Protein AF-A0AAU9KE88-F1 (afdb_monomer_lite)

Foldseek 3Di:
DPPVPVVVVVVVPPPPPPPPWFQAEDEDADPLFFQWKDAQSYIYGHLDDDNPPQFAAAPVVVVVVVVVDDPDDRMDTDGTDGDDPCDPCVVPPDPFDWDQDDQDQQQQAPDDAPQAFDDAQVVQQGNVRDGAGFAGENNRTTGGQGDLNRDPPSVVVQPPDPRSIDGPVVVVLSVLCSVCVRHCVRPDPSCNVSNVVNVVVVVPDD

Radius of gyration: 21.56 Å; chains: 1; bounding box: 55×69×52 Å

Sequence (206 aa):
MPFKLLLIVLKLWISYSSQPGCPVISCKPLSKKFCAELNGKQLFINSDPPFSDDYACSLLQIVTAYNQIPKITPTTRYEFPVRPKPKPDDFGGYNSWHIKYKWNENNTLAEGTHPKPCQIDKDCLLIIGEYGFCNCGFDGNYYCQPKIDDIPGVREESKDNNDNTMALEHWVWYKRKVNYYVWTKVLPECAIDLLYDVKEYSRRKP

pLDDT: mean 70.09, std 17.74, range [36.16, 96.62]

Organism: NCBI:txid1481888

Structure (mmCIF, N/CA/C/O backbone):
data_AF-A0AAU9KE88-F1
#
_entry.id   AF-A0AAU9KE88-F1
#
loop_
_atom_site.group_PDB
_atom_site.id
_atom_site.type_symbol
_atom_site.label_atom_id
_atom_site.label_alt_id
_atom_site.label_comp_id
_atom_site.label_asym_id
_atom_site.label_entity_id
_atom_site.label_seq_id
_atom_site.pdbx_PDB_ins_code
_atom_site.Cartn_x
_atom_site.Cartn_y
_atom_site.Cartn_z
_atom_site.occupancy
_atom_site.B_iso_or_equiv
_atom_site.auth_seq_id
_atom_site.auth_comp_id
_atom_site.auth_asym_id
_atom_site.auth_atom_id
_atom_site.pdbx_PDB_model_num
ATOM 1 N N . MET A 1 1 ? 33.881 -40.716 21.211 1.00 51.50 1 MET A N 1
ATOM 2 C CA . MET A 1 1 ? 33.249 -39.457 21.668 1.00 51.50 1 MET A CA 1
ATOM 3 C C . MET A 1 1 ? 32.982 -38.523 20.475 1.00 51.50 1 MET A C 1
ATOM 5 O O . MET A 1 1 ? 33.873 -37.755 20.145 1.00 51.50 1 MET A O 1
ATOM 9 N N . PRO A 1 2 ? 31.806 -38.574 19.811 1.00 51.94 2 PRO A N 1
ATOM 10 C CA . PRO A 1 2 ? 31.455 -37.578 18.789 1.00 51.94 2 PRO A CA 1
ATOM 11 C C . PRO A 1 2 ? 29.983 -37.110 18.870 1.00 51.94 2 PRO A C 1
ATOM 13 O O . PRO A 1 2 ? 29.306 -37.027 17.859 1.00 51.94 2 PRO A O 1
ATOM 16 N N . PHE A 1 3 ? 29.450 -36.826 20.065 1.00 50.28 3 PHE A N 1
ATOM 17 C CA . PHE A 1 3 ? 28.052 -36.364 20.220 1.00 50.28 3 PHE A CA 1
ATOM 18 C C . PHE A 1 3 ? 27.905 -34.880 20.599 1.00 50.28 3 PHE A C 1
ATOM 20 O O . PHE A 1 3 ? 26.793 -34.368 20.660 1.00 50.28 3 PHE A O 1
ATOM 27 N N . LYS A 1 4 ? 29.012 -34.153 20.816 1.00 46.84 4 LYS A N 1
ATOM 28 C CA . LYS A 1 4 ? 28.967 -32.726 21.194 1.00 46.84 4 LYS A CA 1
ATOM 29 C C . LYS A 1 4 ? 28.992 -31.746 20.013 1.00 46.84 4 LYS A C 1
ATOM 31 O O . LYS A 1 4 ? 28.653 -30.587 20.213 1.00 46.84 4 LYS A O 1
ATOM 36 N N . LEU A 1 5 ? 29.326 -32.189 18.795 1.00 48.31 5 LEU A N 1
ATOM 37 C CA . LEU A 1 5 ? 29.395 -31.296 17.627 1.00 48.31 5 LEU A CA 1
ATOM 38 C C . LEU A 1 5 ? 28.038 -31.087 16.923 1.00 48.31 5 LEU A C 1
ATOM 40 O O . LEU A 1 5 ? 27.840 -30.061 16.280 1.00 48.31 5 LEU A O 1
ATOM 44 N N . LEU A 1 6 ? 27.080 -32.008 17.081 1.00 46.81 6 LEU A N 1
ATOM 45 C CA . LEU A 1 6 ? 25.782 -31.939 16.389 1.00 46.81 6 LEU A CA 1
ATOM 46 C C . LEU A 1 6 ? 24.818 -30.899 17.001 1.00 46.81 6 LEU A C 1
ATOM 48 O O . LEU A 1 6 ? 23.934 -30.386 16.323 1.00 46.81 6 LEU A O 1
ATOM 52 N N . LEU A 1 7 ? 25.008 -30.539 18.274 1.00 45.94 7 LEU A N 1
ATOM 53 C CA . LEU A 1 7 ? 24.139 -29.598 18.997 1.00 45.94 7 LEU A CA 1
ATOM 54 C C . LEU A 1 7 ? 24.453 -28.118 18.726 1.00 45.94 7 LEU A C 1
ATOM 56 O O . LEU A 1 7 ? 23.627 -27.258 19.029 1.00 45.94 7 LEU A O 1
ATOM 60 N N . ILE A 1 8 ? 25.614 -27.805 18.143 1.00 49.12 8 ILE A N 1
ATOM 61 C CA . ILE A 1 8 ? 25.992 -26.420 17.818 1.00 49.12 8 ILE A CA 1
ATOM 62 C C . ILE A 1 8 ? 25.420 -26.005 16.452 1.00 49.12 8 ILE A C 1
ATOM 64 O O . ILE A 1 8 ? 25.041 -24.851 16.276 1.00 49.12 8 ILE A O 1
ATOM 68 N N . VAL A 1 9 ? 25.232 -26.949 15.522 1.00 47.38 9 VAL A N 1
ATOM 69 C CA . VAL A 1 9 ? 24.653 -26.663 14.196 1.00 47.38 9 VAL A CA 1
ATOM 70 C C . VAL A 1 9 ? 23.129 -26.463 14.263 1.00 47.38 9 VAL A C 1
ATOM 72 O O . VAL A 1 9 ? 22.588 -25.652 13.516 1.00 47.38 9 VAL A O 1
ATOM 75 N N . LEU A 1 10 ? 22.429 -27.091 15.220 1.00 42.41 10 LEU A N 1
ATOM 76 C CA . LEU A 1 10 ? 20.974 -26.917 15.379 1.00 42.41 10 LEU A CA 1
ATOM 77 C C . LEU A 1 10 ? 20.561 -25.578 16.025 1.00 42.41 10 LEU A C 1
ATOM 79 O O . LEU A 1 10 ? 19.422 -25.149 15.864 1.00 42.41 10 LEU A O 1
ATOM 83 N N . LYS A 1 11 ? 21.466 -24.891 16.738 1.00 38.62 11 LYS A N 1
ATOM 84 C CA . LYS A 1 11 ? 21.181 -23.571 17.339 1.00 38.62 11 LYS A CA 1
ATOM 85 C C . LYS A 1 11 ? 21.336 -22.396 16.368 1.00 38.62 11 LYS A C 1
ATOM 87 O O . LYS A 1 11 ? 20.907 -21.295 16.694 1.00 38.62 11 LYS A O 1
ATOM 92 N N . LEU A 1 12 ? 21.900 -22.623 15.181 1.00 40.59 12 LEU A N 1
ATOM 93 C CA . LEU A 1 12 ? 22.086 -21.594 14.149 1.00 40.59 12 LEU A CA 1
ATOM 94 C C . LEU A 1 12 ? 20.913 -21.487 13.156 1.00 40.59 12 LEU A C 1
ATOM 96 O O . LEU A 1 12 ? 20.934 -20.621 12.290 1.00 40.59 12 LEU A O 1
ATOM 100 N N . TRP A 1 13 ? 19.866 -22.306 13.311 1.00 41.06 13 TRP A N 1
ATOM 101 C CA . TRP A 1 13 ? 18.680 -22.319 12.438 1.00 41.06 13 TRP A CA 1
ATOM 102 C C . TRP A 1 13 ? 17.440 -21.610 13.018 1.00 41.06 13 TRP A C 1
ATOM 104 O O . TRP A 1 13 ? 16.371 -21.672 12.421 1.00 41.06 13 TRP A O 1
ATOM 114 N N . ILE A 1 14 ? 17.550 -20.915 14.160 1.00 44.00 14 ILE A N 1
ATOM 115 C CA . ILE A 1 14 ? 16.398 -20.245 14.815 1.00 44.00 14 ILE A CA 1
ATOM 116 C C . ILE A 1 14 ? 16.508 -18.709 14.765 1.00 44.00 14 ILE A C 1
ATOM 118 O O . ILE A 1 14 ? 15.812 -17.990 15.469 1.00 44.00 14 ILE A O 1
ATOM 122 N N . SER A 1 15 ? 17.333 -18.180 13.862 1.00 36.16 15 SER A N 1
ATOM 123 C CA . SER A 1 15 ? 17.327 -16.750 13.533 1.00 36.16 15 SER A CA 1
ATOM 124 C C . SER A 1 15 ? 16.865 -16.523 12.096 1.00 36.16 15 SER A C 1
ATOM 126 O O . SER A 1 15 ? 17.401 -15.668 11.397 1.00 36.16 15 SER A O 1
ATOM 128 N N . TYR A 1 16 ? 15.849 -17.270 11.643 1.00 43.38 16 TYR A N 1
ATOM 129 C CA . TYR A 1 16 ? 14.969 -16.735 10.607 1.00 43.38 16 TYR A CA 1
ATOM 130 C C . TYR A 1 16 ? 14.292 -15.524 11.237 1.00 43.38 16 TYR A C 1
ATOM 132 O O . TYR A 1 16 ? 13.382 -15.659 12.054 1.00 43.38 16 TYR A O 1
ATOM 140 N N . SER A 1 17 ? 14.842 -14.350 10.930 1.00 39.66 17 SER A N 1
ATOM 1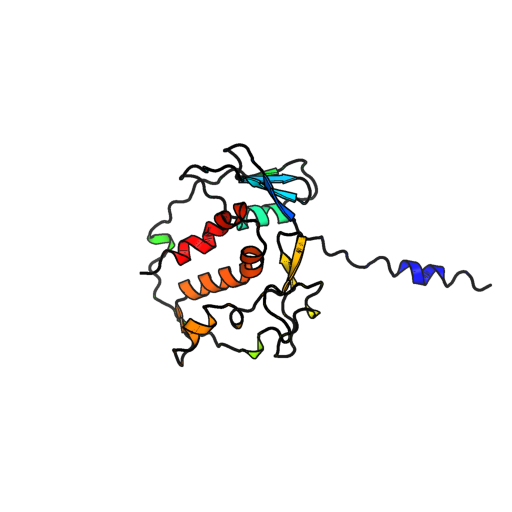41 C CA . SER A 1 17 ? 14.233 -13.052 11.178 1.00 39.66 17 SER A CA 1
ATOM 142 C C . SER A 1 17 ? 12.773 -13.153 10.756 1.00 39.66 17 SER A C 1
ATOM 144 O O . SER A 1 17 ? 12.463 -13.162 9.566 1.00 39.66 17 SER A O 1
ATOM 146 N N . SER A 1 18 ? 11.879 -13.336 11.729 1.00 47.16 18 SER A N 1
ATOM 147 C CA . SER A 1 18 ? 10.455 -13.229 11.475 1.00 47.16 18 SER A CA 1
ATOM 148 C C . SER A 1 18 ? 10.254 -11.765 11.149 1.00 47.16 18 SER A C 1
ATOM 150 O O . SER A 1 18 ? 10.287 -10.910 12.037 1.00 47.16 18 SER A O 1
ATOM 152 N N . GLN A 1 19 ? 10.134 -11.462 9.855 1.00 57.91 19 GLN A N 1
ATOM 153 C CA . GLN A 1 19 ? 9.633 -10.163 9.451 1.00 57.91 19 GLN A CA 1
ATOM 154 C C . GLN A 1 19 ? 8.382 -9.910 10.301 1.00 57.91 19 GLN A C 1
ATOM 156 O O . GLN A 1 19 ? 7.542 -10.811 10.425 1.00 57.91 19 GLN A O 1
ATOM 161 N N . PRO A 1 20 ? 8.303 -8.767 11.003 1.00 65.38 20 PRO A N 1
ATOM 162 C CA . PRO A 1 20 ? 7.161 -8.473 11.847 1.00 65.38 20 PRO A CA 1
ATOM 163 C C . PRO A 1 20 ? 5.919 -8.558 10.966 1.00 65.38 20 PRO A C 1
ATOM 165 O O . PRO A 1 20 ? 5.755 -7.737 10.070 1.00 65.38 20 PRO A O 1
ATOM 168 N N . GLY A 1 21 ? 5.115 -9.606 11.190 1.00 74.44 21 GLY A N 1
ATOM 169 C CA . GLY A 1 21 ? 4.006 -9.943 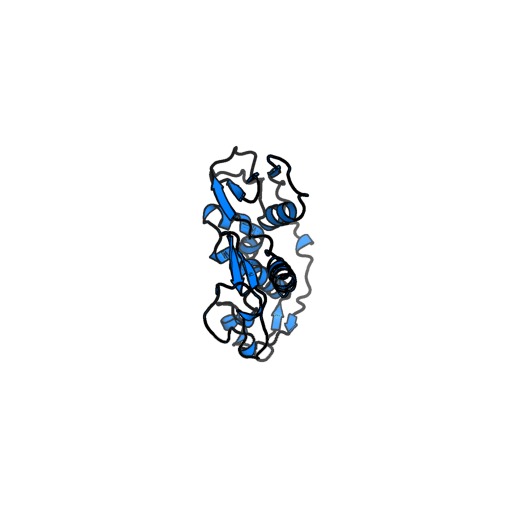10.304 1.00 74.44 21 GLY A CA 1
ATOM 170 C C . GLY A 1 21 ? 3.101 -8.745 10.050 1.00 74.44 21 GLY A C 1
ATOM 171 O O . GLY A 1 21 ? 2.888 -7.922 10.948 1.00 74.44 21 GLY A O 1
ATOM 172 N N . CYS A 1 22 ? 2.600 -8.669 8.824 1.00 83.31 22 CYS A N 1
ATOM 173 C CA . CYS A 1 22 ? 1.775 -7.577 8.351 1.00 83.31 22 CYS A CA 1
ATOM 174 C C . CYS A 1 22 ? 0.564 -7.304 9.253 1.00 83.31 22 CYS A C 1
ATOM 176 O O . CYS A 1 22 ? -0.088 -8.258 9.692 1.00 83.31 22 CYS A O 1
ATOM 178 N N . PRO A 1 23 ? 0.235 -6.029 9.547 1.00 80.44 23 PRO A N 1
ATOM 179 C CA . PRO A 1 23 ? -1.049 -5.694 10.144 1.00 80.44 23 PRO A CA 1
ATOM 180 C C . PRO A 1 23 ? -2.203 -6.248 9.313 1.00 80.44 23 PRO A C 1
ATOM 182 O O . PRO A 1 23 ? -2.185 -6.204 8.083 1.00 80.44 23 PRO A O 1
ATOM 185 N N . VAL A 1 24 ? -3.233 -6.710 10.016 1.00 87.25 24 VAL A N 1
ATOM 186 C CA . VAL A 1 24 ? -4.496 -7.119 9.405 1.00 87.25 24 VAL A CA 1
ATOM 187 C C . VAL A 1 24 ? -5.529 -6.048 9.709 1.00 87.25 24 VAL A C 1
ATOM 189 O O . VAL A 1 24 ? -5.817 -5.756 10.873 1.00 87.25 24 VAL A O 1
ATOM 192 N N . ILE A 1 25 ? -6.079 -5.462 8.655 1.00 87.69 25 ILE A N 1
ATOM 193 C CA . ILE A 1 25 ? -7.194 -4.535 8.713 1.00 87.69 25 ILE A CA 1
ATOM 194 C C . ILE A 1 25 ? -8.483 -5.319 8.537 1.00 87.69 25 ILE A C 1
ATOM 196 O O . ILE A 1 25 ? -8.633 -6.114 7.613 1.00 87.69 25 ILE A O 1
ATOM 200 N N . SER A 1 26 ? -9.439 -5.064 9.419 1.00 90.81 26 SER A N 1
ATOM 201 C CA . SER A 1 26 ? -10.781 -5.624 9.311 1.00 90.81 26 SER A CA 1
ATOM 202 C C . SER A 1 26 ? -11.832 -4.570 9.624 1.00 90.81 26 SER A C 1
ATOM 204 O O . SER A 1 26 ? -11.551 -3.537 10.229 1.00 90.81 26 SER A O 1
ATOM 206 N N . CYS A 1 27 ? -13.052 -4.821 9.171 1.00 89.88 27 CYS A N 1
ATOM 207 C CA . CYS A 1 27 ? -14.185 -3.930 9.366 1.00 89.88 27 CYS A CA 1
ATOM 208 C C . CYS A 1 27 ? -14.969 -4.359 10.605 1.00 89.88 27 CYS A C 1
ATOM 210 O O . CYS A 1 27 ? -15.281 -5.542 10.760 1.00 89.88 27 CYS A O 1
ATOM 212 N N . LYS A 1 28 ? -15.316 -3.410 11.473 1.00 89.62 28 LYS A N 1
ATOM 213 C CA . LYS A 1 28 ? -16.196 -3.654 12.618 1.00 89.62 28 LYS A CA 1
ATOM 214 C C . LYS A 1 28 ? -16.991 -2.386 12.941 1.00 89.62 28 LYS A C 1
ATOM 216 O O . LYS A 1 28 ? -16.420 -1.300 12.867 1.00 89.62 28 LYS A O 1
ATOM 221 N N . PRO A 1 29 ? -18.259 -2.487 13.370 1.00 89.31 29 PRO A N 1
ATOM 222 C CA . PRO A 1 29 ? -18.973 -1.338 13.911 1.00 89.31 29 PRO A CA 1
ATOM 223 C C . PRO A 1 29 ? -18.251 -0.787 15.148 1.00 89.31 29 PRO A C 1
ATOM 225 O O . PRO A 1 29 ? -18.013 -1.521 16.115 1.00 89.31 29 PRO A O 1
ATOM 228 N N . LEU A 1 30 ? -17.904 0.499 15.124 1.00 84.56 30 LEU A N 1
ATOM 229 C CA . LEU A 1 30 ? -17.367 1.237 16.268 1.00 84.56 30 LEU A CA 1
ATOM 230 C C . LEU A 1 30 ? -18.315 2.389 16.624 1.00 84.56 30 LEU A C 1
ATOM 232 O O . LEU A 1 30 ? -19.184 2.776 15.847 1.00 84.56 30 LEU A O 1
ATOM 236 N N . SER A 1 31 ? -18.141 2.973 17.811 1.00 82.62 31 SER A N 1
ATOM 237 C CA . SER A 1 31 ? -18.849 4.213 18.155 1.00 82.62 31 SER A CA 1
ATOM 238 C C . SER A 1 31 ? -18.545 5.307 17.125 1.00 82.62 31 SER A C 1
ATOM 240 O O . SER A 1 31 ? -17.401 5.444 16.698 1.00 82.62 31 SER A O 1
ATOM 242 N N . LYS A 1 32 ? -19.538 6.147 16.802 1.00 75.62 32 LYS A N 1
ATOM 243 C CA . LYS A 1 32 ? -19.438 7.262 15.834 1.00 75.62 32 LYS A CA 1
ATOM 244 C C . LYS A 1 32 ? -18.329 8.283 16.130 1.00 75.62 32 LYS A C 1
ATOM 246 O O . LYS A 1 32 ? -18.048 9.134 15.299 1.00 75.62 32 LYS A O 1
ATOM 251 N N . LYS A 1 33 ? -17.712 8.220 17.314 1.00 72.31 33 LYS A N 1
ATOM 252 C CA . LYS A 1 33 ? -16.561 9.046 17.712 1.00 72.31 33 LYS A CA 1
ATOM 253 C C . LYS A 1 33 ? -15.213 8.516 17.211 1.00 72.31 33 LYS A C 1
ATOM 255 O O . LYS A 1 33 ? -14.234 9.252 17.249 1.00 72.31 33 LYS A O 1
ATOM 260 N N . PHE A 1 34 ? -15.153 7.258 16.775 1.00 76.81 34 PHE A N 1
ATOM 261 C CA . PHE A 1 34 ? -13.912 6.591 16.392 1.00 76.81 34 PHE A CA 1
ATOM 262 C C . PHE A 1 34 ? -13.953 6.142 14.939 1.00 76.81 34 PHE A C 1
ATOM 264 O O . PHE A 1 34 ? -14.956 5.613 14.456 1.00 76.81 34 PHE A O 1
ATOM 271 N N . CYS A 1 35 ? -12.829 6.317 14.258 1.00 76.88 35 CYS A N 1
ATOM 272 C CA . CYS A 1 35 ? -12.641 5.849 12.891 1.00 76.88 35 CYS A CA 1
ATOM 273 C C . CYS A 1 35 ? -11.964 4.490 12.824 1.00 76.88 35 CYS A C 1
ATOM 275 O O . CYS A 1 35 ? -12.235 3.696 11.926 1.00 76.88 35 CYS A O 1
ATOM 277 N N . ALA A 1 36 ? -11.095 4.232 13.796 1.00 82.69 36 ALA A N 1
ATOM 278 C CA . ALA A 1 36 ? -10.385 2.991 13.920 1.00 82.69 36 ALA A CA 1
ATOM 279 C C . ALA A 1 36 ? -10.074 2.677 15.383 1.00 82.69 36 ALA A C 1
ATOM 281 O O . ALA A 1 36 ? -9.892 3.568 16.220 1.00 82.69 36 ALA A O 1
ATOM 282 N N . GLU A 1 37 ? -9.987 1.389 15.672 1.00 85.00 37 GLU A N 1
ATOM 283 C CA . GLU A 1 37 ? -9.571 0.841 16.954 1.00 85.00 37 GLU A CA 1
ATOM 284 C C . GLU A 1 37 ? -8.422 -0.137 16.709 1.00 85.00 37 GLU A C 1
ATOM 286 O O . GLU A 1 37 ? -8.552 -1.076 15.925 1.00 85.00 37 GLU A O 1
ATOM 291 N N . LEU A 1 38 ? -7.286 0.082 17.370 1.00 80.31 38 LEU A N 1
ATOM 292 C CA . LEU A 1 38 ? -6.176 -0.862 17.359 1.00 80.31 38 LEU A CA 1
ATOM 293 C C . LEU A 1 38 ? -6.314 -1.833 18.532 1.00 80.31 38 LEU A C 1
ATOM 295 O O . LEU A 1 38 ? -6.353 -1.405 19.687 1.00 80.31 38 LEU A O 1
ATOM 299 N N . ASN A 1 39 ? -6.317 -3.130 18.237 1.00 79.31 39 ASN A N 1
ATOM 300 C CA . ASN A 1 39 ? -6.313 -4.198 19.231 1.00 79.31 39 ASN A CA 1
ATOM 301 C C . ASN A 1 39 ? -5.210 -5.214 18.892 1.00 79.31 39 ASN A C 1
ATOM 303 O O . ASN A 1 39 ? -5.328 -6.026 17.968 1.00 79.31 39 ASN A O 1
ATOM 307 N N . GLY A 1 40 ? -4.090 -5.143 19.611 1.00 75.56 40 GLY A N 1
ATOM 308 C CA . GLY A 1 40 ? -2.907 -5.944 19.299 1.00 75.56 40 GLY A CA 1
ATOM 309 C C . GLY A 1 40 ? -2.329 -5.595 17.922 1.00 75.56 40 GLY A C 1
ATOM 310 O O . GLY A 1 40 ? -1.870 -4.478 17.712 1.00 75.56 40 GLY A O 1
ATOM 311 N N . LYS A 1 41 ? -2.324 -6.563 16.994 1.00 72.00 41 LYS A N 1
ATOM 312 C CA . LYS A 1 41 ? -1.874 -6.382 15.594 1.00 72.00 41 LYS A CA 1
ATOM 313 C C . LYS A 1 41 ? -3.021 -6.157 14.602 1.00 72.00 41 LYS A C 1
ATOM 315 O O . LYS A 1 41 ? -2.774 -6.032 13.404 1.00 72.00 41 LYS A O 1
ATOM 320 N N . GLN A 1 42 ? -4.263 -6.174 15.083 1.00 82.31 42 GLN A N 1
ATOM 321 C CA . GLN A 1 42 ? -5.440 -5.985 14.246 1.00 82.31 42 GLN A CA 1
ATOM 322 C C . GLN A 1 42 ? -5.927 -4.551 14.351 1.00 82.31 42 GLN A C 1
ATOM 324 O O . GLN A 1 42 ? -6.143 -4.031 15.448 1.00 82.31 42 GLN A O 1
ATOM 329 N N . LEU A 1 43 ? -6.115 -3.932 13.194 1.00 85.19 43 LEU A N 1
ATOM 330 C CA . LEU A 1 43 ? -6.673 -2.600 13.076 1.00 85.19 43 LEU A CA 1
ATOM 331 C C . LEU A 1 43 ? -8.121 -2.725 12.598 1.00 85.19 43 LEU A C 1
ATOM 333 O O . LEU A 1 43 ? -8.390 -3.178 11.485 1.00 85.19 43 LEU A O 1
ATOM 337 N N . PHE A 1 44 ? -9.057 -2.340 13.454 1.00 88.12 44 PHE A N 1
ATOM 338 C CA . PHE A 1 44 ? -10.476 -2.332 13.133 1.00 88.12 44 PHE A CA 1
ATOM 339 C C . PHE A 1 44 ? -10.857 -0.976 12.571 1.00 88.12 44 PHE A C 1
ATOM 341 O O . PHE A 1 44 ? -10.725 0.022 13.271 1.00 88.12 44 PHE A O 1
ATOM 348 N N . ILE A 1 45 ? -11.348 -0.937 11.339 1.00 87.12 45 ILE A N 1
ATOM 349 C CA . ILE A 1 45 ? -11.941 0.258 10.741 1.00 87.12 45 ILE A CA 1
ATOM 350 C C . ILE A 1 45 ? -13.434 0.273 11.035 1.00 87.12 45 ILE A C 1
ATOM 352 O O . ILE A 1 45 ? -14.107 -0.756 10.915 1.00 87.12 45 ILE A O 1
ATOM 356 N N . ASN A 1 46 ? -13.942 1.446 11.411 1.00 84.88 46 ASN A N 1
ATOM 357 C CA . ASN A 1 46 ? -15.356 1.633 11.668 1.00 84.88 46 ASN A CA 1
ATOM 358 C C . ASN A 1 46 ? -16.164 1.410 10.384 1.00 84.88 46 ASN A C 1
ATOM 360 O O . ASN A 1 46 ? -16.011 2.142 9.409 1.00 84.88 46 ASN A O 1
ATOM 364 N N . SER A 1 47 ? -17.029 0.401 10.397 1.00 84.75 47 SER A N 1
ATOM 365 C CA . SER A 1 47 ? -17.903 0.062 9.274 1.00 84.75 47 SER A CA 1
ATOM 366 C C . SER A 1 47 ? -19.313 0.644 9.388 1.00 84.75 47 SER A C 1
ATOM 368 O O . SER A 1 47 ? -20.159 0.290 8.573 1.00 84.75 47 SER A O 1
ATOM 370 N N . ASP A 1 48 ? -19.588 1.466 10.406 1.00 80.69 48 ASP A N 1
ATOM 371 C CA . ASP A 1 48 ? -20.902 2.068 10.664 1.00 80.69 48 ASP A CA 1
ATOM 372 C C . ASP A 1 48 ? -20.904 3.571 10.302 1.00 80.69 48 ASP A C 1
ATOM 374 O O . ASP A 1 48 ? -20.656 4.423 11.165 1.00 80.69 48 ASP A O 1
ATOM 378 N N . PRO A 1 49 ? -21.116 3.933 9.018 1.00 65.00 49 PRO A N 1
ATOM 379 C CA . PRO A 1 49 ? -21.346 5.321 8.617 1.00 65.00 49 PRO A CA 1
ATOM 380 C C . PRO A 1 49 ? -22.677 5.847 9.203 1.00 65.00 49 PRO A C 1
ATOM 382 O O . PRO A 1 49 ? -23.585 5.064 9.477 1.00 65.00 49 PRO A O 1
ATOM 385 N N . PRO A 1 50 ? -22.873 7.171 9.366 1.00 55.78 50 PRO A N 1
ATOM 386 C CA . PRO A 1 50 ? -22.081 8.254 8.798 1.00 55.78 50 PRO A CA 1
ATOM 387 C C . PRO A 1 50 ? -21.016 8.794 9.757 1.00 55.78 50 PRO A C 1
ATOM 389 O O . PRO A 1 50 ? -21.280 9.104 10.922 1.00 55.78 50 PRO A O 1
ATOM 392 N N . PHE A 1 51 ? -19.822 8.993 9.212 1.00 60.97 51 PHE A N 1
ATOM 393 C CA . PHE A 1 51 ? -18.874 9.972 9.735 1.00 60.97 51 PHE A CA 1
ATOM 394 C C . PHE A 1 51 ? -19.491 11.352 9.477 1.00 60.97 51 PHE A C 1
ATOM 396 O O . PHE A 1 51 ? -20.022 11.560 8.387 1.00 60.97 51 PHE A O 1
ATOM 403 N N . SER A 1 52 ? -19.510 12.273 10.448 1.00 54.75 52 SER A N 1
ATOM 404 C CA . SER A 1 52 ? -20.016 13.619 10.132 1.00 54.75 52 SER A CA 1
ATOM 405 C C . SER A 1 52 ? -19.163 14.240 9.018 1.00 54.75 52 SER A C 1
ATOM 407 O O . SER A 1 52 ? -17.978 13.921 8.892 1.00 54.75 52 SER A O 1
ATOM 409 N N . ASP A 1 53 ? -19.749 15.130 8.216 1.00 55.38 53 ASP A N 1
ATOM 410 C CA . ASP A 1 53 ? -19.045 15.789 7.107 1.00 55.38 53 ASP A CA 1
ATOM 411 C C . ASP A 1 53 ? -17.799 16.574 7.566 1.00 55.38 53 ASP A C 1
ATOM 413 O O . ASP A 1 53 ? -16.865 16.782 6.788 1.00 55.38 53 ASP A O 1
ATOM 417 N N . ASP A 1 54 ? -17.750 16.951 8.847 1.00 50.16 54 ASP A N 1
ATOM 418 C CA . ASP A 1 54 ? -16.645 17.684 9.475 1.00 50.16 54 ASP A CA 1
ATOM 419 C C . ASP A 1 54 ? -15.435 16.803 9.804 1.00 50.16 54 ASP A C 1
ATOM 421 O O . ASP A 1 54 ? -14.345 17.302 10.102 1.00 50.16 54 ASP A O 1
ATOM 425 N N . TYR A 1 55 ? -15.607 15.488 9.736 1.00 52.94 55 TYR A N 1
ATOM 426 C CA . TYR A 1 55 ? -14.612 14.512 10.123 1.00 52.94 55 TYR A CA 1
ATOM 427 C C . TYR A 1 55 ? -14.043 13.802 8.884 1.00 52.94 55 TYR A C 1
ATOM 429 O O . TYR A 1 55 ? -14.758 13.384 7.967 1.00 52.94 55 TYR A O 1
ATOM 437 N N . ALA A 1 56 ? -12.717 13.689 8.812 1.00 63.28 56 ALA A N 1
ATOM 438 C CA . ALA A 1 56 ? -12.036 12.853 7.825 1.00 63.28 56 ALA A CA 1
ATOM 439 C C . ALA A 1 56 ? -11.029 11.969 8.531 1.00 63.28 56 ALA A C 1
ATOM 441 O O . ALA A 1 56 ? -10.295 12.419 9.408 1.00 63.28 56 ALA A O 1
ATOM 442 N N . CYS A 1 57 ? -10.962 10.715 8.108 1.00 67.31 57 CYS A N 1
ATOM 443 C CA . CYS A 1 57 ? -9.901 9.829 8.537 1.00 67.31 57 CYS A CA 1
ATOM 444 C C . CYS A 1 57 ? -9.046 9.435 7.357 1.00 67.31 57 CYS A C 1
ATOM 446 O O . CYS A 1 57 ? -9.544 8.976 6.333 1.00 67.31 57 CYS A O 1
ATOM 448 N N . SER A 1 58 ? -7.747 9.644 7.535 1.00 72.81 58 SER A N 1
ATOM 449 C CA . SER A 1 58 ? -6.735 9.234 6.585 1.00 72.81 58 SER A CA 1
ATOM 450 C C . SER A 1 58 ? -6.161 7.904 7.039 1.00 72.81 58 SER A C 1
ATOM 452 O O . SER A 1 58 ? -5.640 7.781 8.153 1.00 72.81 58 SER A O 1
ATOM 454 N N . LEU A 1 59 ? -6.208 6.906 6.158 1.00 72.44 59 LEU A N 1
ATOM 455 C CA . LEU A 1 59 ? -5.546 5.629 6.399 1.00 72.44 59 LEU A CA 1
ATOM 456 C C . LEU A 1 59 ? -4.057 5.833 6.708 1.00 72.44 59 LEU A C 1
ATOM 458 O O . LEU A 1 59 ? -3.517 5.156 7.575 1.00 72.44 59 LEU A O 1
ATOM 462 N N . LEU A 1 60 ? -3.402 6.805 6.062 1.00 71.19 60 LEU A N 1
ATOM 463 C CA . LEU A 1 60 ? -1.995 7.112 6.310 1.00 71.19 60 LEU A CA 1
ATOM 464 C C . LEU A 1 60 ? -1.748 7.534 7.761 1.00 71.19 60 LEU A C 1
ATOM 466 O O . LEU A 1 60 ? -0.765 7.094 8.355 1.00 71.19 60 LEU A O 1
ATOM 470 N N . GLN A 1 61 ? -2.624 8.356 8.343 1.00 69.75 61 GLN A N 1
ATOM 471 C CA . GLN A 1 61 ? -2.507 8.763 9.746 1.00 69.75 61 GLN A CA 1
ATOM 472 C C . GLN A 1 61 ? -2.657 7.559 10.678 1.00 69.75 61 GLN A C 1
ATOM 474 O O . GLN A 1 61 ? -1.849 7.383 11.588 1.00 69.75 61 GLN A O 1
ATOM 479 N N . ILE A 1 62 ? -3.641 6.699 10.403 1.00 70.00 62 ILE A N 1
ATOM 480 C CA . ILE A 1 62 ? -3.908 5.499 11.201 1.00 70.00 62 ILE A CA 1
ATOM 481 C C . ILE A 1 62 ? -2.708 4.536 11.142 1.00 70.00 62 ILE A C 1
ATOM 483 O O . ILE A 1 62 ? -2.246 4.045 12.169 1.00 70.00 62 ILE A O 1
ATOM 487 N N . VAL A 1 63 ? -2.143 4.319 9.953 1.00 70.19 63 VAL A N 1
ATOM 488 C CA . VAL A 1 63 ? -0.973 3.451 9.731 1.00 70.19 63 VAL A CA 1
ATOM 489 C C . VAL A 1 63 ? 0.301 4.041 10.331 1.00 70.19 63 VAL A C 1
ATOM 491 O O . VAL A 1 63 ? 1.092 3.325 10.943 1.00 70.19 63 VAL A O 1
ATOM 494 N N . THR A 1 64 ? 0.518 5.348 10.173 1.00 69.44 64 THR A N 1
ATOM 495 C CA . THR A 1 64 ? 1.668 6.039 10.773 1.00 69.44 64 THR A CA 1
ATOM 496 C C . THR A 1 64 ? 1.630 5.882 12.284 1.00 69.44 64 THR A C 1
ATOM 498 O O . THR A 1 64 ? 2.635 5.510 12.886 1.00 69.44 64 THR A O 1
ATOM 501 N N . ALA A 1 65 ? 0.459 6.074 12.888 1.00 65.12 65 ALA A N 1
ATOM 502 C CA . ALA A 1 65 ? 0.299 5.881 14.314 1.00 65.12 65 ALA A CA 1
ATOM 503 C C . ALA A 1 65 ? 0.465 4.409 14.727 1.00 65.12 65 ALA A C 1
ATOM 505 O O . ALA A 1 65 ? 1.129 4.154 15.724 1.00 65.12 65 ALA A O 1
ATOM 506 N N . TYR A 1 66 ? -0.033 3.440 13.948 1.00 67.69 66 TYR A N 1
ATOM 507 C CA . TYR A 1 66 ? 0.228 2.011 14.181 1.00 67.69 66 TYR A CA 1
ATOM 508 C C . TYR A 1 66 ? 1.732 1.704 14.260 1.00 67.69 66 TYR A C 1
ATOM 510 O O . TYR A 1 66 ? 2.182 1.041 15.191 1.00 67.69 66 TYR A O 1
ATOM 518 N N . ASN A 1 67 ? 2.522 2.242 13.327 1.00 67.31 67 ASN A N 1
ATOM 519 C CA . ASN A 1 67 ? 3.974 2.043 13.292 1.00 67.31 67 ASN A CA 1
ATOM 520 C C . ASN A 1 67 ? 4.719 2.774 14.422 1.00 67.31 67 ASN A C 1
ATOM 522 O O . ASN A 1 67 ? 5.848 2.410 14.747 1.00 67.31 67 ASN A O 1
ATOM 526 N N . GLN A 1 68 ? 4.110 3.812 14.998 1.00 65.19 68 GLN A N 1
ATOM 527 C CA . GLN A 1 68 ? 4.687 4.616 16.075 1.00 65.19 68 GLN A CA 1
ATOM 528 C C . GLN A 1 68 ? 4.306 4.128 17.476 1.00 65.19 68 GLN A C 1
ATOM 530 O O . GLN A 1 68 ? 4.952 4.551 18.432 1.00 65.19 68 GLN A O 1
ATOM 535 N N . ILE A 1 69 ? 3.296 3.260 17.633 1.00 60.72 69 ILE A N 1
ATOM 536 C CA . ILE A 1 69 ? 2.886 2.769 18.954 1.00 60.72 69 ILE A CA 1
ATOM 537 C C . ILE A 1 69 ? 3.958 1.808 19.497 1.00 60.72 69 ILE A C 1
ATOM 539 O O . ILE A 1 69 ? 4.127 0.702 18.970 1.00 60.72 69 ILE A O 1
ATOM 543 N N . PRO A 1 70 ? 4.687 2.185 20.569 1.00 49.53 70 PRO A N 1
ATOM 544 C CA . PRO A 1 70 ? 5.573 1.258 21.251 1.00 49.53 70 PRO A CA 1
ATOM 545 C C . PRO A 1 70 ? 4.721 0.123 21.821 1.00 49.53 70 PRO A C 1
ATOM 547 O O . PRO A 1 70 ? 3.644 0.357 22.365 1.00 49.53 70 PRO A O 1
ATOM 550 N N . LYS A 1 71 ? 5.194 -1.114 21.635 1.00 52.19 71 LYS A N 1
ATOM 551 C CA . LYS A 1 71 ? 4.538 -2.368 22.036 1.00 52.19 71 LYS A CA 1
ATOM 552 C C . LYS A 1 71 ? 3.595 -2.206 23.245 1.00 52.19 71 LYS A C 1
ATOM 554 O O . LYS A 1 71 ? 4.052 -1.996 24.362 1.00 52.19 71 LYS A O 1
ATOM 559 N N . ILE A 1 72 ? 2.311 -2.469 22.983 1.00 44.84 72 ILE A N 1
ATOM 560 C CA . ILE A 1 72 ? 1.247 -2.813 23.940 1.00 44.84 72 ILE A CA 1
ATOM 561 C C . ILE A 1 72 ? 0.723 -1.621 24.762 1.00 44.84 72 ILE A C 1
ATOM 563 O O . ILE A 1 72 ? 1.060 -1.435 25.927 1.00 44.84 72 ILE A O 1
ATOM 567 N N . THR A 1 73 ? -0.232 -0.888 24.184 1.00 41.59 73 THR A N 1
ATOM 568 C CA . THR A 1 73 ? -1.373 -0.358 24.953 1.00 41.59 73 THR A CA 1
ATOM 569 C C . THR A 1 73 ? -2.621 -1.183 24.607 1.00 41.59 73 THR A C 1
ATOM 571 O O . THR A 1 73 ? -2.748 -1.610 23.459 1.00 41.59 73 THR A O 1
ATOM 574 N N . PRO A 1 74 ? -3.528 -1.476 25.563 1.00 43.59 74 PRO A N 1
ATOM 575 C CA . PRO A 1 74 ? -4.574 -2.490 25.368 1.00 43.59 74 PRO A CA 1
ATOM 576 C C . PRO A 1 74 ? -5.589 -2.137 24.276 1.00 43.59 74 PRO A C 1
ATOM 578 O O . PRO A 1 74 ? -6.177 -3.024 23.663 1.00 43.59 74 PRO A O 1
ATOM 581 N N . THR A 1 75 ? -5.808 -0.845 24.029 1.00 53.88 75 THR A N 1
ATOM 582 C CA . THR A 1 75 ? -6.667 -0.347 22.953 1.00 53.88 75 THR A CA 1
ATOM 583 C C . THR A 1 75 ? -6.303 1.107 22.671 1.00 53.88 75 THR A C 1
ATOM 585 O O . THR A 1 75 ? -6.462 1.956 23.549 1.00 53.88 75 THR A O 1
ATOM 588 N N . THR A 1 76 ? -5.823 1.415 21.466 1.00 56.94 76 THR A N 1
ATOM 589 C CA . THR A 1 76 ? -5.673 2.808 21.013 1.00 56.94 76 THR A CA 1
ATOM 590 C C . THR A 1 76 ? -6.833 3.126 20.090 1.00 56.94 76 THR A C 1
ATOM 592 O O . THR A 1 76 ? -7.078 2.409 19.119 1.00 56.94 76 THR A O 1
ATOM 595 N N . ARG A 1 77 ? -7.573 4.186 20.411 1.00 58.78 77 ARG A N 1
ATOM 596 C CA . ARG A 1 77 ? -8.685 4.660 19.591 1.00 58.78 77 ARG A CA 1
ATOM 597 C C . ARG A 1 77 ? -8.280 5.934 18.879 1.00 58.78 77 ARG A C 1
ATOM 599 O O . ARG A 1 77 ? -7.726 6.836 19.503 1.00 58.78 77 ARG A O 1
ATOM 606 N N . TYR A 1 78 ? -8.569 5.986 17.588 1.00 58.50 78 TYR A N 1
ATOM 607 C CA . TYR A 1 78 ? -8.294 7.153 16.767 1.00 58.50 78 TYR A CA 1
ATOM 608 C C . TYR A 1 78 ? -9.561 7.984 16.646 1.00 58.50 78 TYR A C 1
ATOM 610 O O . TYR A 1 78 ? -10.586 7.522 16.134 1.00 58.50 78 TYR A O 1
ATOM 618 N N . GLU A 1 79 ? -9.486 9.198 17.177 1.00 56.91 79 GLU A N 1
ATOM 619 C CA . GLU A 1 79 ? -10.518 10.205 16.983 1.00 56.91 79 GLU A CA 1
ATOM 620 C C . GLU A 1 79 ? -10.370 10.834 15.603 1.00 56.91 79 GLU A C 1
ATOM 622 O O . GLU A 1 79 ? -9.282 10.889 15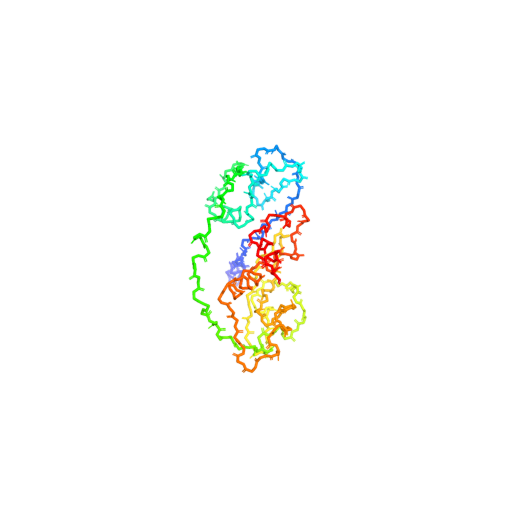.024 1.00 56.91 79 GLU A O 1
ATOM 627 N N . PHE A 1 80 ? -11.486 11.313 15.074 1.00 51.72 80 PHE A N 1
ATOM 628 C CA . PHE A 1 80 ? -11.498 12.038 13.821 1.00 51.72 80 PHE A CA 1
ATOM 629 C C . PHE A 1 80 ? -10.805 13.400 13.988 1.00 51.72 80 PHE A C 1
ATOM 631 O O . PHE A 1 80 ? -11.309 14.239 14.742 1.00 51.72 80 PHE A O 1
ATOM 638 N N . PRO A 1 81 ? -9.702 13.689 13.274 1.00 53.94 81 PRO A N 1
ATOM 639 C CA . PRO A 1 81 ? -9.294 15.073 13.117 1.00 53.94 81 PRO A CA 1
ATOM 640 C C . PRO A 1 81 ? -10.377 15.823 12.327 1.00 53.94 81 PRO A C 1
ATOM 642 O O . PRO A 1 81 ? -10.969 15.293 11.380 1.00 53.94 81 PRO A O 1
ATOM 645 N N . VAL A 1 82 ? -10.646 17.068 12.726 1.00 51.09 82 VAL A N 1
ATOM 646 C CA . VAL A 1 82 ? -11.495 17.979 11.945 1.00 51.09 82 VAL A CA 1
ATOM 647 C C . VAL A 1 82 ? -10.835 18.178 10.584 1.00 51.09 82 VAL A C 1
ATOM 649 O O . VAL A 1 82 ? -9.629 18.435 10.529 1.00 51.09 82 VAL A O 1
ATOM 652 N N . ARG A 1 83 ? -11.602 18.073 9.491 1.00 51.94 83 ARG A N 1
ATOM 653 C CA . ARG A 1 83 ? -11.093 18.361 8.142 1.00 51.94 83 ARG A CA 1
ATOM 654 C C . ARG A 1 83 ? -10.498 19.769 8.123 1.00 51.94 83 ARG A C 1
ATOM 656 O O . ARG A 1 83 ? -11.254 20.732 8.290 1.00 51.94 83 ARG A O 1
ATOM 663 N N . PRO A 1 84 ? -9.185 19.945 7.883 1.00 52.19 84 PRO A N 1
ATOM 664 C CA . PRO A 1 84 ? -8.713 21.262 7.506 1.00 52.19 84 PRO A CA 1
ATOM 665 C C . PRO A 1 84 ? -9.419 21.613 6.195 1.00 52.19 84 PRO A C 1
ATOM 667 O O . PRO A 1 84 ? -9.351 20.856 5.227 1.00 52.19 84 PRO A O 1
ATOM 670 N N . LYS A 1 85 ? -10.160 22.727 6.175 1.00 49.00 85 LYS A N 1
ATOM 671 C CA . LYS A 1 85 ? -10.713 23.244 4.921 1.00 49.00 85 LYS A CA 1
ATOM 672 C C . LYS A 1 85 ? -9.521 23.484 3.992 1.00 49.00 85 LYS A C 1
ATOM 674 O O . LYS A 1 85 ? -8.641 24.243 4.402 1.00 49.00 85 LYS A O 1
ATOM 679 N N . PRO A 1 86 ? -9.462 22.851 2.808 1.00 47.78 86 PRO A N 1
ATOM 680 C CA . PRO A 1 86 ? -8.365 23.088 1.883 1.00 47.78 86 PRO A CA 1
ATOM 681 C C . PRO A 1 86 ? -8.331 24.584 1.573 1.00 47.78 86 PRO A C 1
ATOM 683 O O . PRO A 1 86 ? -9.330 25.139 1.103 1.00 47.78 86 PRO A O 1
ATOM 686 N N . LYS A 1 87 ? -7.228 25.258 1.902 1.00 43.72 87 LYS A N 1
ATOM 687 C CA . LYS A 1 87 ? -7.093 26.681 1.603 1.00 43.72 87 LYS A CA 1
ATOM 688 C C . LYS A 1 87 ? -6.786 26.836 0.113 1.00 43.72 87 LYS A C 1
ATOM 690 O O . LYS A 1 87 ? -6.033 26.027 -0.426 1.00 43.72 87 LYS A O 1
ATOM 695 N N . PRO A 1 88 ? -7.329 27.856 -0.571 1.00 41.38 88 PRO A N 1
ATOM 696 C CA . PRO A 1 88 ? -6.972 28.161 -1.962 1.00 41.38 88 PRO A CA 1
ATOM 697 C C . PRO A 1 88 ? -5.450 28.258 -2.186 1.00 41.38 88 PRO A C 1
ATOM 699 O O . PRO A 1 88 ? -4.930 27.866 -3.224 1.00 41.38 88 PRO A O 1
ATOM 702 N N . ASP A 1 89 ? -4.749 28.729 -1.165 1.00 45.97 89 ASP A N 1
ATOM 703 C CA . ASP A 1 89 ? -3.313 28.951 -1.046 1.00 45.97 89 ASP A CA 1
ATOM 704 C C . ASP A 1 89 ? -2.506 27.688 -0.668 1.00 45.97 89 ASP A C 1
ATOM 706 O O . ASP A 1 89 ? -1.297 27.659 -0.898 1.00 45.97 89 ASP A O 1
ATOM 710 N N . ASP A 1 90 ? -3.149 26.598 -0.221 1.00 44.19 90 ASP A N 1
ATOM 711 C CA . ASP A 1 90 ? -2.495 25.280 -0.066 1.00 44.19 90 ASP A CA 1
ATOM 712 C C . ASP A 1 90 ? -2.156 24.647 -1.432 1.00 44.19 90 ASP A C 1
ATOM 714 O O . ASP A 1 90 ? -1.306 23.761 -1.535 1.00 44.19 90 ASP A O 1
ATOM 718 N N . PHE A 1 91 ? -2.794 25.132 -2.500 1.00 43.16 91 PHE A N 1
ATOM 719 C CA . PHE A 1 91 ? -2.522 24.779 -3.899 1.00 43.16 91 PHE A CA 1
ATOM 720 C C . PHE A 1 91 ? -1.549 25.767 -4.550 1.00 43.16 91 PHE A C 1
ATOM 722 O O . PHE A 1 91 ? -1.572 25.937 -5.768 1.00 43.16 91 PHE A O 1
ATOM 729 N N . GLY A 1 92 ? -0.766 26.451 -3.702 1.00 40.12 92 GLY A N 1
ATOM 730 C CA . GLY A 1 92 ? -0.015 27.674 -3.952 1.00 40.12 92 GLY A CA 1
ATOM 731 C C . GLY A 1 92 ? 0.331 27.907 -5.404 1.00 40.12 92 GLY A C 1
ATOM 732 O O . GLY A 1 92 ? 1.278 27.293 -5.857 1.00 40.12 92 GLY A O 1
ATOM 733 N N . GLY A 1 93 ? -0.426 28.790 -6.072 1.00 44.03 93 GLY A N 1
ATOM 734 C CA . GLY A 1 93 ? -0.264 29.251 -7.459 1.00 44.03 93 GLY A CA 1
ATOM 735 C C . GLY A 1 93 ? 0.939 28.666 -8.196 1.00 44.03 93 GLY A C 1
ATOM 736 O O . GLY A 1 93 ? 1.921 29.372 -8.426 1.00 44.03 93 GLY A O 1
ATOM 737 N N . TYR A 1 94 ? 0.889 27.363 -8.491 1.00 45.50 94 TYR A N 1
ATOM 738 C CA . TYR A 1 94 ? 2.072 26.644 -8.932 1.00 45.50 94 TYR A CA 1
ATOM 739 C C . TYR A 1 94 ? 2.313 27.025 -10.383 1.00 45.50 94 TYR A C 1
ATOM 741 O O . TYR A 1 94 ? 1.529 26.718 -11.281 1.00 45.50 94 TYR A O 1
ATOM 749 N N . ASN A 1 95 ? 3.433 27.696 -10.625 1.00 50.72 95 ASN A N 1
ATOM 750 C CA . ASN A 1 95 ? 4.027 27.739 -11.949 1.00 50.72 95 ASN A CA 1
ATOM 751 C C . ASN A 1 95 ? 4.232 26.269 -12.346 1.00 50.72 95 ASN A C 1
ATOM 753 O O . ASN A 1 95 ? 4.912 25.546 -11.616 1.00 50.72 95 ASN A O 1
ATOM 757 N N . SER A 1 96 ? 3.607 25.807 -13.431 1.00 52.06 96 SER A N 1
ATOM 758 C CA . SER A 1 96 ? 3.564 24.393 -13.821 1.00 52.06 96 SER A CA 1
ATOM 759 C C . SER A 1 96 ? 4.962 23.871 -14.187 1.00 52.06 96 SER A C 1
ATOM 761 O O . SER A 1 96 ? 5.353 23.819 -15.359 1.00 52.06 96 SER A O 1
ATOM 763 N N . TRP A 1 97 ? 5.755 23.501 -13.186 1.00 61.75 97 TRP A N 1
ATOM 764 C CA . TRP A 1 97 ? 6.996 22.774 -13.392 1.00 61.75 97 TRP A CA 1
ATOM 765 C C . TRP A 1 97 ? 6.627 21.374 -13.870 1.00 61.75 97 TRP A C 1
ATOM 767 O O . TRP A 1 97 ? 5.954 20.611 -13.179 1.00 61.75 97 TRP A O 1
ATOM 777 N N . HIS A 1 98 ? 7.035 21.055 -15.093 1.00 65.56 98 HIS A N 1
ATOM 778 C CA . HIS A 1 98 ? 6.847 19.730 -15.655 1.00 65.56 98 HIS A CA 1
ATOM 779 C C . HIS A 1 98 ? 8.004 18.844 -15.201 1.00 65.56 98 HIS A C 1
ATOM 781 O O . HIS A 1 98 ? 9.174 19.201 -15.358 1.00 65.56 98 HIS A O 1
ATOM 787 N N . ILE A 1 99 ? 7.689 17.677 -14.655 1.00 68.44 99 ILE A N 1
ATOM 788 C CA . ILE A 1 99 ? 8.672 16.641 -14.368 1.00 68.44 99 ILE A CA 1
ATOM 789 C C . ILE A 1 99 ? 8.853 15.812 -15.631 1.00 68.44 99 ILE A C 1
ATOM 791 O O . ILE A 1 99 ? 7.898 15.213 -16.124 1.00 68.44 99 ILE A O 1
ATOM 795 N N . LYS A 1 100 ? 10.087 15.768 -16.142 1.00 71.12 100 LYS A N 1
ATOM 796 C CA . LYS A 1 100 ? 10.488 14.757 -17.120 1.00 71.12 100 LYS A CA 1
ATOM 797 C C . LYS A 1 100 ? 10.595 13.424 -16.394 1.00 71.12 100 LYS A C 1
ATOM 799 O O . LYS A 1 100 ? 11.407 13.277 -15.481 1.00 71.12 100 LYS A O 1
ATOM 804 N N . TYR A 1 101 ? 9.787 12.465 -16.799 1.00 68.62 101 TYR A N 1
ATOM 805 C CA . TYR A 1 101 ? 9.952 11.066 -16.438 1.00 68.62 101 TYR A CA 1
ATOM 806 C C . TYR A 1 101 ? 10.344 10.304 -17.703 1.00 68.62 101 TYR A C 1
ATOM 808 O O . TYR A 1 101 ? 10.268 10.834 -18.801 1.00 68.62 101 TYR A O 1
ATOM 816 N N . LYS A 1 102 ? 10.853 9.085 -17.586 1.00 69.75 102 LYS A N 1
ATOM 817 C CA . LYS A 1 102 ? 11.082 8.238 -18.756 1.00 69.75 102 LYS A CA 1
ATOM 818 C C . LYS A 1 102 ? 10.445 6.907 -18.457 1.00 69.75 102 LYS A C 1
ATOM 820 O O . LYS A 1 102 ? 10.865 6.236 -17.518 1.00 69.75 102 LYS A O 1
ATOM 825 N N . TRP A 1 103 ? 9.443 6.564 -19.252 1.00 73.44 103 TRP A N 1
ATOM 826 C CA . TRP A 1 103 ? 8.847 5.248 -19.177 1.00 73.44 103 TRP A CA 1
ATOM 827 C C . TRP A 1 103 ? 9.882 4.186 -19.552 1.00 73.44 103 TRP A C 1
ATOM 829 O O . TRP A 1 103 ? 10.637 4.345 -20.519 1.00 73.44 103 TRP A O 1
ATOM 839 N N . ASN A 1 104 ? 9.926 3.113 -18.773 1.00 78.12 104 ASN A N 1
ATOM 840 C CA . ASN A 1 104 ? 10.816 1.991 -19.016 1.00 78.12 104 ASN A CA 1
ATOM 841 C C . ASN A 1 104 ? 10.093 0.686 -18.681 1.00 78.12 104 ASN A C 1
ATOM 843 O O . ASN A 1 104 ? 10.012 0.312 -17.515 1.00 78.12 104 ASN A O 1
ATOM 847 N N . GLU A 1 105 ? 9.610 -0.035 -19.698 1.00 82.06 105 GLU A N 1
ATOM 848 C CA . GLU A 1 105 ? 9.015 -1.371 -19.512 1.00 82.06 105 GLU A CA 1
ATOM 849 C C . GLU A 1 105 ? 9.932 -2.348 -18.797 1.00 82.06 105 GLU A C 1
ATOM 851 O O . GLU A 1 105 ? 9.447 -3.268 -18.146 1.00 82.06 105 GLU A O 1
ATOM 856 N N . ASN A 1 106 ? 11.248 -2.143 -18.858 1.00 86.38 106 ASN A N 1
ATOM 857 C CA . ASN A 1 106 ? 12.142 -3.038 -18.154 1.00 86.38 106 ASN A CA 1
ATOM 858 C C . ASN A 1 106 ? 11.872 -2.982 -16.627 1.00 86.38 106 ASN A C 1
ATOM 860 O O . ASN A 1 106 ? 12.102 -3.966 -15.929 1.00 86.38 106 ASN A O 1
ATOM 864 N N . ASN A 1 107 ? 11.353 -1.866 -16.096 1.00 86.31 107 ASN A N 1
ATOM 865 C CA . ASN A 1 107 ? 11.024 -1.711 -14.674 1.00 86.31 107 ASN A CA 1
ATOM 866 C C . ASN A 1 107 ? 9.776 -2.497 -14.231 1.00 86.31 107 ASN A C 1
ATOM 868 O O . ASN A 1 107 ? 9.409 -2.393 -13.061 1.00 86.31 107 ASN A O 1
ATOM 872 N N . THR A 1 108 ? 9.127 -3.228 -15.140 1.00 90.12 108 THR A N 1
ATOM 873 C CA . THR A 1 108 ? 7.977 -4.088 -14.840 1.00 90.12 108 THR A CA 1
ATOM 874 C C . THR A 1 108 ? 8.407 -5.460 -14.327 1.00 90.12 108 THR A C 1
ATOM 876 O O . THR A 1 108 ? 9.565 -5.856 -14.495 1.00 90.12 108 THR A O 1
ATOM 879 N N . LEU A 1 109 ? 7.497 -6.193 -13.673 1.00 93.00 109 LEU A N 1
ATOM 880 C CA . LEU A 1 109 ? 7.770 -7.557 -13.199 1.00 93.00 109 LEU A CA 1
ATOM 881 C C . LEU A 1 109 ? 8.165 -8.478 -14.361 1.00 93.00 109 LEU A C 1
ATOM 883 O O . LEU A 1 109 ? 7.463 -8.561 -15.365 1.00 93.00 109 LEU A O 1
ATOM 887 N N . ALA A 1 110 ? 9.243 -9.244 -14.181 1.00 94.75 110 ALA A N 1
ATOM 888 C CA . ALA A 1 110 ? 9.661 -10.269 -15.137 1.00 94.75 110 ALA A CA 1
ATOM 889 C C . ALA A 1 110 ? 8.635 -11.409 -15.262 1.00 94.75 110 ALA A C 1
ATOM 891 O O . ALA A 1 110 ? 8.519 -12.031 -16.314 1.00 94.75 110 ALA A O 1
ATOM 892 N N . GLU A 1 111 ? 7.884 -11.678 -14.189 1.00 94.31 111 GLU A N 1
ATOM 893 C CA . GLU A 1 111 ? 6.849 -12.710 -14.148 1.00 94.31 111 GLU A CA 1
ATOM 894 C C . GLU A 1 111 ? 5.683 -12.294 -13.241 1.00 94.31 111 GLU A C 1
ATOM 896 O O . GLU A 1 111 ? 5.890 -11.881 -12.090 1.00 94.31 111 GLU A O 1
ATOM 901 N N . GLY A 1 112 ? 4.457 -12.490 -13.737 1.00 92.00 112 GLY A N 1
ATOM 902 C CA . GLY A 1 112 ? 3.205 -12.208 -13.034 1.00 92.00 112 GLY A CA 1
ATOM 903 C C . GLY A 1 112 ? 2.701 -10.775 -13.229 1.00 92.00 112 GLY A C 1
ATOM 904 O O . GLY A 1 112 ? 3.208 -10.019 -14.050 1.00 92.00 112 GLY A O 1
ATOM 905 N N . THR A 1 113 ? 1.671 -10.400 -12.470 1.00 90.75 113 THR A N 1
ATOM 906 C CA . THR A 1 113 ? 1.055 -9.064 -12.524 1.00 90.75 113 THR A CA 1
ATOM 907 C C . THR A 1 113 ? 0.780 -8.535 -11.124 1.00 90.75 113 THR A C 1
ATOM 909 O O . THR A 1 113 ? 0.444 -9.306 -10.226 1.00 90.75 113 THR A O 1
ATOM 912 N N . HIS A 1 114 ? 0.864 -7.217 -10.931 1.00 91.06 114 HIS A N 1
ATOM 913 C CA . HIS A 1 114 ? 0.530 -6.606 -9.646 1.00 91.06 114 HIS A CA 1
ATOM 914 C C . HIS A 1 114 ? -0.982 -6.654 -9.336 1.00 91.06 114 HIS A C 1
ATOM 916 O O . HIS A 1 114 ? -1.790 -6.327 -10.208 1.00 91.06 114 HIS A O 1
ATOM 922 N N . PRO A 1 115 ? -1.381 -6.910 -8.074 1.00 92.75 115 PRO A N 1
ATOM 923 C CA . PRO A 1 115 ? -0.518 -7.199 -6.926 1.00 92.75 115 PRO A CA 1
ATOM 924 C C . PRO A 1 115 ? 0.007 -8.648 -6.962 1.00 92.75 115 PRO A C 1
ATOM 926 O O . PRO A 1 115 ? -0.769 -9.596 -6.933 1.00 92.75 115 PRO A O 1
ATOM 929 N N . LYS A 1 116 ? 1.335 -8.817 -6.994 1.00 95.19 116 LYS A N 1
ATOM 930 C CA . LYS A 1 116 ? 2.004 -10.125 -6.950 1.00 95.19 116 LYS A CA 1
ATOM 931 C C . LYS A 1 116 ? 2.412 -10.416 -5.505 1.00 95.19 116 LYS A C 1
ATOM 933 O O . LYS A 1 116 ? 3.136 -9.587 -4.956 1.00 95.19 116 LYS A O 1
ATOM 938 N N . PRO A 1 117 ? 1.981 -11.525 -4.881 1.00 95.62 117 PRO A N 1
ATOM 939 C CA . PRO A 1 117 ? 2.446 -11.902 -3.549 1.00 95.62 117 PRO A CA 1
ATOM 940 C C . PRO A 1 117 ? 3.965 -12.099 -3.507 1.00 95.62 117 PRO A C 1
ATOM 942 O O . PRO A 1 117 ? 4.562 -12.551 -4.484 1.00 95.62 117 PRO A O 1
ATOM 945 N N . CYS A 1 118 ? 4.582 -11.790 -2.373 1.00 95.50 118 CYS A N 1
ATOM 946 C CA . CYS A 1 118 ? 6.009 -11.999 -2.140 1.00 95.50 118 CYS A CA 1
ATOM 947 C C . CYS A 1 118 ? 6.272 -12.371 -0.678 1.00 95.50 118 CYS A C 1
ATOM 949 O O . CYS A 1 118 ? 5.420 -12.185 0.189 1.00 95.50 118 CYS A O 1
ATOM 951 N N . GLN A 1 119 ? 7.453 -12.910 -0.404 1.00 93.44 119 GLN A N 1
ATOM 952 C CA . GLN A 1 119 ? 7.997 -13.099 0.941 1.00 93.44 119 GLN A CA 1
ATOM 953 C C . GLN A 1 119 ? 9.243 -12.237 1.147 1.00 93.44 119 GLN A C 1
ATOM 955 O O . GLN A 1 119 ? 9.523 -11.795 2.259 1.00 93.44 119 GLN A O 1
ATOM 960 N N . ILE A 1 120 ? 9.993 -11.989 0.074 1.00 93.81 120 ILE A N 1
ATOM 961 C CA . ILE A 1 120 ? 11.193 -11.155 0.059 1.00 93.81 120 ILE A CA 1
ATOM 962 C C . ILE A 1 120 ? 11.262 -10.344 -1.238 1.00 93.81 120 ILE A C 1
ATOM 964 O O . ILE A 1 120 ? 10.645 -10.696 -2.240 1.00 93.81 120 ILE A O 1
ATOM 968 N N . ASP A 1 121 ? 12.079 -9.289 -1.252 1.00 95.06 121 ASP A N 1
ATOM 969 C CA . ASP A 1 121 ? 12.287 -8.433 -2.434 1.00 95.06 121 ASP A CA 1
ATOM 970 C C . ASP A 1 121 ? 12.692 -9.230 -3.687 1.00 95.06 121 ASP A C 1
ATOM 972 O O . ASP A 1 121 ? 12.319 -8.881 -4.804 1.00 95.06 121 ASP A O 1
ATOM 976 N N . LYS A 1 122 ? 13.395 -10.360 -3.511 1.00 95.81 122 LYS A N 1
ATOM 977 C CA . LYS A 1 122 ? 13.820 -11.223 -4.624 1.00 95.81 122 LYS A CA 1
ATOM 978 C C . LYS A 1 122 ? 12.666 -11.841 -5.416 1.00 95.81 122 LYS A C 1
ATOM 980 O O . LYS A 1 122 ? 12.845 -12.132 -6.595 1.00 95.81 122 LYS A O 1
ATOM 985 N N . ASP A 1 123 ? 11.493 -12.000 -4.808 1.00 96.62 123 ASP A N 1
ATOM 986 C CA . ASP A 1 123 ? 10.303 -12.521 -5.496 1.00 96.62 123 ASP A CA 1
ATOM 987 C C . ASP A 1 123 ? 9.725 -11.489 -6.489 1.00 96.62 123 ASP A C 1
ATOM 989 O O . ASP A 1 123 ? 8.940 -11.817 -7.389 1.00 96.62 123 ASP A O 1
ATOM 993 N N . CYS A 1 124 ? 10.156 -10.232 -6.355 1.00 96.12 124 CYS A N 1
ATOM 994 C CA . CYS A 1 124 ? 9.768 -9.084 -7.161 1.00 96.12 124 CYS A CA 1
ATOM 995 C C . CYS A 1 124 ? 10.799 -8.771 -8.255 1.00 96.12 124 CYS A C 1
ATOM 997 O O . CYS A 1 124 ? 11.139 -7.609 -8.472 1.00 96.12 124 CYS A O 1
ATOM 999 N N . LEU A 1 125 ? 11.319 -9.801 -8.930 1.00 96.50 125 LEU A N 1
ATOM 1000 C CA . LEU A 1 125 ? 12.246 -9.652 -10.055 1.00 96.50 125 LEU A CA 1
ATOM 1001 C C . LEU A 1 125 ? 11.617 -8.828 -11.190 1.00 96.50 125 LEU A C 1
ATOM 1003 O O . LEU A 1 125 ? 10.510 -9.128 -11.644 1.00 96.50 125 LEU A O 1
ATOM 1007 N N . LEU A 1 126 ? 12.345 -7.816 -11.653 1.00 94.88 126 LEU A N 1
ATOM 1008 C CA . LEU A 1 126 ? 11.997 -6.951 -12.777 1.00 94.88 126 LEU A CA 1
ATOM 1009 C C . LEU A 1 126 ? 12.663 -7.438 -14.070 1.00 94.88 126 LEU A C 1
ATOM 1011 O O . LEU A 1 126 ? 13.682 -8.129 -14.022 1.00 94.88 126 LEU A O 1
ATOM 1015 N N . ILE A 1 127 ? 12.144 -7.030 -15.231 1.00 94.12 127 ILE A N 1
ATOM 1016 C CA . ILE A 1 127 ? 12.718 -7.381 -16.546 1.00 94.12 127 ILE A CA 1
ATOM 1017 C C . ILE A 1 127 ? 14.167 -6.878 -16.686 1.00 94.12 127 ILE A C 1
ATOM 1019 O O . ILE A 1 127 ? 14.986 -7.559 -17.299 1.00 94.12 127 ILE A O 1
ATOM 1023 N N . ILE A 1 128 ? 14.527 -5.742 -16.064 1.00 93.00 128 ILE A N 1
ATOM 1024 C CA . ILE A 1 128 ? 15.923 -5.242 -16.033 1.00 93.00 128 ILE A CA 1
ATOM 1025 C C . ILE A 1 128 ? 16.890 -6.201 -15.308 1.00 93.00 128 ILE A C 1
ATOM 1027 O O . ILE A 1 128 ? 18.103 -6.055 -15.439 1.00 93.00 128 ILE A O 1
ATOM 1031 N N . GLY A 1 129 ? 16.383 -7.175 -14.547 1.00 94.31 129 GLY A N 1
ATOM 1032 C CA . GLY A 1 129 ? 17.181 -8.066 -13.700 1.00 94.31 129 GLY A CA 1
ATOM 1033 C C . GLY A 1 129 ? 17.406 -7.540 -12.277 1.00 94.31 129 GLY A C 1
ATOM 1034 O O . GLY A 1 129 ? 18.088 -8.189 -11.487 1.00 94.31 129 GLY A O 1
ATOM 1035 N N . GLU A 1 130 ? 16.834 -6.382 -11.935 1.00 94.62 130 GLU A N 1
ATOM 1036 C CA . GLU A 1 130 ? 16.801 -5.848 -10.568 1.00 94.62 130 GLU A CA 1
ATOM 1037 C C . GLU A 1 130 ? 15.588 -6.359 -9.783 1.00 94.62 130 GLU A C 1
ATOM 1039 O O . GLU A 1 130 ? 14.641 -6.904 -10.346 1.00 94.62 130 GLU A O 1
ATOM 1044 N N . TYR A 1 131 ? 15.601 -6.150 -8.467 1.00 94.62 131 TYR A N 1
ATOM 1045 C CA . TYR A 1 131 ? 14.509 -6.526 -7.574 1.00 94.62 131 TYR A CA 1
ATOM 1046 C C . TYR A 1 131 ? 13.705 -5.296 -7.139 1.00 94.62 131 TYR A C 1
ATOM 1048 O O . TYR A 1 131 ? 14.266 -4.274 -6.738 1.00 94.62 131 TYR A O 1
ATOM 1056 N N . GLY A 1 132 ? 12.380 -5.400 -7.221 1.00 92.69 132 GLY A N 1
ATOM 1057 C CA . GLY A 1 132 ? 11.446 -4.452 -6.624 1.00 92.69 132 GLY A CA 1
ATOM 1058 C C . GLY A 1 132 ? 11.339 -4.607 -5.103 1.00 92.69 132 GLY A C 1
ATOM 1059 O O . GLY A 1 132 ? 12.015 -5.427 -4.492 1.00 92.69 132 GLY A O 1
ATOM 1060 N N . PHE A 1 133 ? 10.454 -3.817 -4.492 1.00 93.06 133 PHE A N 1
ATOM 1061 C CA . PHE A 1 133 ? 10.203 -3.875 -3.050 1.00 93.06 133 PHE A CA 1
ATOM 1062 C C . PHE A 1 133 ? 9.038 -4.810 -2.731 1.00 93.06 133 PHE A C 1
ATOM 1064 O O . PHE A 1 133 ? 7.964 -4.688 -3.327 1.00 93.06 133 PHE A O 1
ATOM 1071 N N . CYS A 1 134 ? 9.227 -5.695 -1.759 1.00 93.19 134 CYS A N 1
ATOM 1072 C CA . CYS A 1 134 ? 8.187 -6.529 -1.179 1.00 93.19 134 CYS A CA 1
ATOM 1073 C C . CYS A 1 134 ? 7.571 -5.808 0.026 1.00 93.19 134 CYS A C 1
ATOM 1075 O O . CYS A 1 134 ? 8.139 -5.768 1.118 1.00 93.19 134 CYS A O 1
ATOM 1077 N N . ASN A 1 135 ? 6.403 -5.200 -0.178 1.00 90.81 135 ASN A N 1
ATOM 1078 C CA . ASN A 1 135 ? 5.758 -4.353 0.817 1.00 90.81 135 ASN A CA 1
ATOM 1079 C C . ASN A 1 135 ? 4.551 -5.019 1.450 1.00 90.81 135 ASN A C 1
ATOM 1081 O O . ASN A 1 135 ? 3.855 -5.839 0.859 1.00 90.81 135 ASN A O 1
ATOM 1085 N N . CYS A 1 136 ? 4.275 -4.587 2.668 1.00 87.44 136 CYS A N 1
ATOM 1086 C CA . CYS A 1 136 ? 3.185 -5.118 3.444 1.00 87.44 136 CYS A CA 1
ATOM 1087 C C . CYS A 1 136 ? 1.809 -4.695 2.905 1.00 87.44 136 CYS A C 1
ATOM 1089 O O . CYS A 1 136 ? 1.533 -3.504 2.703 1.00 87.44 136 CYS A O 1
ATOM 1091 N N . GLY A 1 137 ? 0.948 -5.687 2.705 1.00 87.00 137 GLY A N 1
ATOM 1092 C CA . GLY A 1 137 ? -0.488 -5.541 2.542 1.00 87.00 137 GLY A CA 1
ATOM 1093 C C . GLY A 1 137 ? -1.198 -5.490 3.894 1.00 87.00 137 GLY A C 1
ATOM 1094 O O . GLY A 1 137 ? -0.711 -5.983 4.908 1.00 87.00 137 GLY A O 1
ATOM 1095 N N . PHE A 1 138 ? -2.375 -4.872 3.909 1.00 86.38 138 PHE A N 1
ATOM 1096 C CA . PHE A 1 138 ? -3.210 -4.760 5.109 1.00 86.38 138 PHE A CA 1
ATOM 1097 C C . PHE A 1 138 ? -4.163 -5.940 5.313 1.00 86.38 138 PHE A C 1
ATOM 1099 O O . PHE A 1 138 ? -5.064 -5.886 6.139 1.00 86.38 138 PHE A O 1
ATOM 1106 N N . ASP A 1 139 ? -3.967 -7.013 4.568 1.00 88.94 139 ASP A N 1
ATOM 1107 C CA . ASP A 1 139 ? -4.649 -8.299 4.687 1.00 88.94 139 ASP A CA 1
ATOM 1108 C C . ASP A 1 139 ? -3.780 -9.347 5.413 1.00 88.94 139 ASP A C 1
ATOM 1110 O O . ASP A 1 139 ? -4.167 -10.508 5.520 1.00 88.94 139 ASP A O 1
ATOM 1114 N N . GLY A 1 140 ? -2.605 -8.950 5.917 1.00 88.25 140 GLY A N 1
ATOM 1115 C CA . GLY A 1 140 ? -1.648 -9.844 6.571 1.00 88.25 140 GLY A CA 1
ATOM 1116 C C . GLY A 1 140 ? -0.606 -10.470 5.639 1.00 88.25 140 GLY A C 1
ATOM 1117 O O . GLY A 1 140 ? 0.259 -11.197 6.129 1.00 88.25 140 GLY A O 1
ATOM 1118 N N . ASN A 1 141 ? -0.635 -10.167 4.338 1.00 92.69 141 ASN A N 1
ATOM 1119 C CA . ASN A 1 141 ? 0.301 -10.702 3.345 1.00 92.69 141 ASN A CA 1
ATOM 1120 C C . ASN A 1 141 ? 1.231 -9.612 2.794 1.00 92.69 141 ASN A C 1
ATOM 1122 O O . ASN A 1 141 ? 0.966 -8.423 2.950 1.00 92.69 141 ASN A O 1
ATOM 1126 N N . TYR A 1 142 ? 2.318 -10.002 2.124 1.00 93.25 142 TYR A N 1
ATOM 1127 C CA . TYR A 1 142 ? 3.215 -9.072 1.430 1.00 93.25 142 TYR A CA 1
ATOM 1128 C C . TYR A 1 142 ? 3.041 -9.171 -0.085 1.00 93.25 142 TYR A C 1
ATOM 1130 O O . TYR A 1 142 ? 2.754 -10.240 -0.628 1.00 93.25 142 TYR A O 1
ATOM 1138 N N . TYR A 1 143 ? 3.240 -8.045 -0.767 1.00 95.50 143 TYR A N 1
ATOM 1139 C CA . TYR A 1 143 ? 3.079 -7.912 -2.207 1.00 95.50 143 TYR A CA 1
ATOM 1140 C C . TYR A 1 143 ? 4.181 -7.055 -2.818 1.00 95.50 143 TYR A C 1
ATOM 1142 O O . TYR A 1 143 ? 4.614 -6.053 -2.245 1.00 95.50 143 TYR A O 1
ATOM 1150 N N . CYS A 1 144 ? 4.581 -7.403 -4.035 1.00 95.00 144 CYS A N 1
ATOM 1151 C CA . CYS A 1 144 ? 5.483 -6.594 -4.830 1.00 95.00 144 CYS A CA 1
ATOM 1152 C C . CYS A 1 144 ? 4.857 -5.228 -5.099 1.00 95.00 144 CYS A C 1
ATOM 1154 O O . CYS A 1 144 ? 3.758 -5.125 -5.661 1.00 95.00 144 CYS A O 1
ATOM 1156 N N . GLN A 1 145 ? 5.570 -4.175 -4.712 1.00 92.06 145 GLN A N 1
ATOM 1157 C CA . GLN A 1 145 ? 5.200 -2.804 -5.004 1.00 92.06 145 GLN A CA 1
ATOM 1158 C C . GLN A 1 145 ? 5.418 -2.532 -6.496 1.00 92.06 145 GLN A C 1
ATOM 1160 O O . GLN A 1 145 ? 6.527 -2.757 -6.986 1.00 92.06 145 GLN A O 1
ATOM 1165 N N . PRO A 1 146 ? 4.404 -2.030 -7.220 1.00 88.69 146 PRO A N 1
ATOM 1166 C CA . PRO A 1 146 ? 4.597 -1.644 -8.609 1.00 88.69 146 PRO A CA 1
ATOM 1167 C C . PRO A 1 146 ? 5.562 -0.469 -8.717 1.00 88.69 146 PRO A C 1
ATOM 1169 O O . PRO A 1 146 ? 5.630 0.390 -7.831 1.00 88.69 146 PRO A O 1
ATOM 1172 N N . LYS A 1 147 ? 6.275 -0.385 -9.837 1.00 86.06 147 LYS A N 1
ATOM 1173 C CA . LYS A 1 147 ? 6.869 0.883 -10.268 1.00 86.06 147 LYS A CA 1
ATOM 1174 C C . LYS A 1 147 ? 5.791 1.719 -10.955 1.00 86.06 147 LYS A C 1
ATOM 1176 O O . LYS A 1 147 ? 4.692 1.254 -11.239 1.00 86.06 147 LYS A O 1
ATOM 1181 N N . ILE A 1 148 ? 6.092 2.989 -11.207 1.00 75.81 148 ILE A N 1
ATOM 1182 C CA . ILE A 1 148 ? 5.150 3.871 -11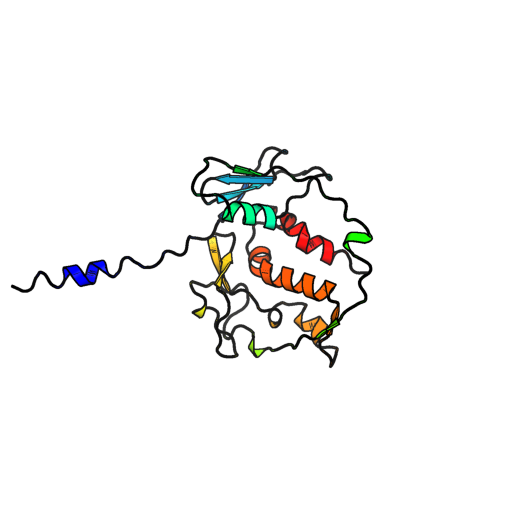.909 1.00 75.81 148 ILE A CA 1
ATOM 1183 C C . ILE A 1 148 ? 4.789 3.336 -13.303 1.00 75.81 148 ILE A C 1
ATOM 1185 O O . ILE A 1 148 ? 3.650 3.482 -13.736 1.00 75.81 148 ILE A O 1
ATOM 1189 N N . ASP A 1 149 ? 5.735 2.638 -13.934 1.00 75.81 149 ASP A N 1
ATOM 1190 C CA . ASP A 1 149 ? 5.615 2.048 -15.267 1.00 75.81 149 ASP A CA 1
ATOM 1191 C C . ASP A 1 149 ? 4.610 0.878 -15.335 1.00 75.81 149 ASP A C 1
ATOM 1193 O O . ASP A 1 149 ? 4.076 0.592 -16.408 1.00 75.81 149 ASP A O 1
ATOM 1197 N N . ASP A 1 150 ? 4.315 0.242 -14.194 1.00 75.06 150 ASP A N 1
ATOM 1198 C CA . ASP A 1 150 ? 3.428 -0.925 -14.073 1.00 75.06 150 ASP A CA 1
ATOM 1199 C C . ASP A 1 150 ? 1.954 -0.577 -13.850 1.00 75.06 150 ASP A C 1
ATOM 1201 O O . ASP A 1 150 ? 1.099 -1.464 -13.865 1.00 75.06 150 ASP A O 1
ATOM 1205 N N . ILE A 1 151 ? 1.625 0.689 -13.577 1.00 71.12 151 ILE A N 1
ATOM 1206 C CA . ILE A 1 151 ? 0.268 1.052 -13.157 1.00 71.12 151 ILE A CA 1
ATOM 1207 C C . ILE A 1 151 ? -0.617 1.343 -14.375 1.00 71.12 151 ILE A C 1
ATOM 1209 O O . ILE A 1 151 ? -0.358 2.309 -15.103 1.00 71.12 151 ILE A O 1
ATOM 1213 N N . PRO A 1 152 ? -1.721 0.588 -14.566 1.00 62.81 152 PRO A N 1
ATOM 1214 C CA . PRO A 1 152 ? -2.689 0.867 -15.623 1.00 62.81 152 PRO A CA 1
ATOM 1215 C C . PRO A 1 152 ? -3.240 2.302 -15.519 1.00 62.81 152 PRO A C 1
ATOM 1217 O O . PRO A 1 152 ? -3.583 2.770 -14.425 1.00 62.81 152 PRO A O 1
ATOM 1220 N N . GLY A 1 153 ? -3.295 3.009 -16.650 1.00 62.22 153 GLY A N 1
ATOM 1221 C CA . GLY A 1 153 ? -3.675 4.425 -16.763 1.00 62.22 153 GLY A CA 1
ATOM 1222 C C . GLY A 1 153 ? -2.490 5.397 -16.861 1.00 62.22 153 GLY A C 1
ATOM 1223 O O . GLY A 1 153 ? -2.526 6.295 -17.692 1.00 62.22 153 GLY A O 1
ATOM 1224 N N . VAL A 1 154 ? -1.394 5.181 -16.114 1.00 59.44 154 VAL A N 1
ATOM 1225 C CA . VAL A 1 154 ? -0.153 5.983 -16.279 1.00 59.44 154 VAL A CA 1
ATOM 1226 C C . VAL A 1 154 ? 0.469 5.708 -17.641 1.00 59.44 154 VAL A C 1
ATOM 1228 O O . VAL A 1 154 ? 0.836 6.617 -18.377 1.00 59.44 154 VAL A O 1
ATOM 1231 N N . ARG A 1 155 ? 0.558 4.415 -17.967 1.00 59.75 155 ARG A N 1
ATOM 1232 C CA . ARG A 1 155 ? 1.140 3.907 -19.209 1.00 59.75 155 ARG A CA 1
ATOM 1233 C C . ARG A 1 155 ? 0.432 4.434 -20.460 1.00 59.75 155 ARG A C 1
ATOM 1235 O O . ARG A 1 155 ? 1.026 4.437 -21.531 1.00 59.75 155 ARG A O 1
ATOM 1242 N N . GLU A 1 156 ? -0.838 4.806 -20.341 1.00 58.69 156 GLU A N 1
ATOM 1243 C CA . GLU A 1 156 ? -1.638 5.323 -21.452 1.00 58.69 156 GLU A CA 1
ATOM 1244 C C . GLU A 1 156 ? -1.426 6.829 -21.619 1.00 58.69 156 GLU A C 1
ATOM 1246 O O . GLU A 1 156 ? -1.122 7.262 -22.724 1.00 58.69 156 GLU A O 1
ATOM 1251 N N . GLU A 1 157 ? -1.450 7.607 -20.529 1.00 57.94 157 GLU A N 1
ATOM 1252 C CA . GLU A 1 157 ? -1.215 9.061 -20.576 1.00 57.94 157 GLU A CA 1
ATOM 1253 C C . GLU A 1 157 ? 0.215 9.436 -21.037 1.00 57.94 157 GLU A C 1
ATOM 1255 O O . GLU A 1 157 ? 0.433 10.542 -21.528 1.00 57.94 157 GLU A O 1
ATOM 1260 N N . SER A 1 158 ? 1.199 8.535 -20.908 1.00 54.38 158 SER A N 1
ATOM 1261 C CA . SER A 1 158 ? 2.601 8.804 -21.268 1.00 54.38 158 SER A CA 1
ATOM 1262 C C . SER A 1 158 ? 2.981 8.490 -22.717 1.00 54.38 158 SER A C 1
ATOM 1264 O O . SER A 1 158 ? 4.036 8.926 -23.170 1.00 54.38 158 SER A O 1
ATOM 1266 N N . LYS A 1 159 ? 2.182 7.704 -23.449 1.00 54.97 159 LYS A N 1
ATOM 1267 C CA . LYS A 1 159 ? 2.541 7.263 -24.812 1.00 54.97 159 LYS A CA 1
ATOM 1268 C C . LYS A 1 159 ? 2.424 8.364 -25.866 1.00 54.97 159 LYS A C 1
ATOM 1270 O O . LYS A 1 159 ? 3.055 8.246 -26.912 1.00 54.97 159 LYS A O 1
ATOM 1275 N N . ASP A 1 160 ? 1.674 9.424 -25.576 1.00 53.44 160 ASP A N 1
ATOM 1276 C CA . ASP A 1 160 ? 1.287 10.419 -26.579 1.00 53.44 160 ASP A CA 1
ATOM 1277 C C . ASP A 1 160 ? 2.240 11.624 -26.695 1.00 53.44 160 ASP A C 1
ATOM 1279 O O . ASP A 1 160 ? 2.104 12.408 -27.629 1.00 53.44 160 ASP A O 1
ATOM 1283 N N . ASN A 1 161 ? 3.252 11.771 -25.825 1.00 51.56 161 ASN A N 1
ATOM 1284 C CA . ASN A 1 161 ? 4.184 12.907 -25.874 1.00 51.56 161 ASN A CA 1
ATOM 1285 C C . ASN A 1 161 ? 5.654 12.462 -25.871 1.00 51.56 161 ASN A C 1
ATOM 1287 O O . ASN A 1 161 ? 6.144 11.900 -24.892 1.00 51.56 161 ASN A O 1
ATOM 1291 N N . ASN A 1 162 ? 6.393 12.826 -26.928 1.00 53.78 162 ASN A N 1
ATOM 1292 C CA . ASN A 1 162 ? 7.834 12.567 -27.101 1.00 53.78 162 ASN A CA 1
ATOM 1293 C C . ASN A 1 162 ? 8.733 13.092 -25.958 1.00 53.78 162 ASN A C 1
ATOM 1295 O O . ASN A 1 162 ? 9.904 12.723 -25.894 1.00 53.78 162 ASN A O 1
ATOM 1299 N N . ASP A 1 163 ? 8.204 13.910 -25.045 1.00 61.00 163 ASP A N 1
ATOM 1300 C CA . ASP A 1 163 ? 8.948 14.476 -23.918 1.00 61.00 163 ASP A CA 1
ATOM 1301 C C . ASP A 1 163 ? 8.697 13.792 -22.566 1.00 61.00 163 ASP A C 1
ATOM 1303 O O . ASP A 1 163 ? 9.393 14.135 -21.608 1.00 61.00 163 ASP A O 1
ATOM 1307 N N . ASN A 1 164 ? 7.762 12.828 -22.467 1.00 68.00 164 ASN A N 1
ATOM 1308 C CA . ASN A 1 164 ? 7.392 12.159 -21.206 1.00 68.00 164 ASN A CA 1
ATOM 1309 C C . ASN A 1 164 ? 7.354 13.152 -20.022 1.00 68.00 164 ASN A C 1
ATOM 1311 O O . ASN A 1 164 ? 8.006 12.975 -18.991 1.00 68.00 164 ASN A O 1
ATOM 1315 N N . THR A 1 165 ? 6.667 14.275 -20.203 1.00 65.25 165 THR A N 1
ATOM 1316 C CA . THR A 1 165 ? 6.542 15.327 -19.195 1.00 65.25 165 THR A CA 1
ATOM 1317 C C . THR A 1 165 ? 5.188 15.230 -18.516 1.00 65.25 165 THR A C 1
ATOM 1319 O O . THR A 1 165 ? 4.171 14.959 -19.147 1.00 65.25 165 THR A O 1
ATOM 1322 N N . MET A 1 166 ? 5.166 15.427 -17.202 1.00 70.62 166 MET A N 1
ATOM 1323 C CA . MET A 1 166 ? 3.941 15.436 -16.406 1.00 70.62 166 MET A CA 1
ATOM 1324 C C . MET A 1 166 ? 3.955 16.637 -15.474 1.00 70.62 166 MET A C 1
ATOM 1326 O O . MET A 1 166 ? 4.994 16.949 -14.891 1.00 70.62 166 MET A O 1
ATOM 1330 N N . ALA A 1 167 ? 2.811 17.309 -15.329 1.00 72.56 167 ALA A N 1
ATOM 1331 C CA . ALA A 1 167 ? 2.653 18.365 -14.335 1.00 72.56 167 ALA A CA 1
ATOM 1332 C C . ALA A 1 167 ? 3.044 17.840 -12.944 1.00 72.56 167 ALA A C 1
ATOM 1334 O O . ALA A 1 167 ? 2.722 16.698 -12.598 1.00 72.56 167 ALA A O 1
ATOM 1335 N N . LEU A 1 168 ? 3.755 18.647 -12.153 1.00 68.62 168 LEU A N 1
ATOM 1336 C CA . LEU A 1 168 ? 4.233 18.237 -10.832 1.00 68.62 168 LEU A CA 1
ATOM 1337 C C . LEU A 1 168 ? 3.095 17.714 -9.945 1.00 68.62 168 LEU A C 1
ATOM 1339 O O . LEU A 1 168 ? 3.279 16.702 -9.266 1.00 68.62 168 LEU A O 1
ATOM 1343 N N . GLU A 1 169 ? 1.915 18.339 -9.975 1.00 67.25 169 GLU A N 1
ATOM 1344 C CA . GLU A 1 169 ? 0.769 17.895 -9.175 1.00 67.25 169 GLU A CA 1
ATOM 1345 C C . GLU A 1 169 ? 0.305 16.493 -9.587 1.00 67.25 169 GLU A C 1
ATOM 1347 O O . GLU A 1 169 ? 0.087 15.631 -8.731 1.00 67.25 169 GLU A O 1
ATOM 1352 N N . HIS A 1 170 ? 0.228 16.231 -10.896 1.00 71.62 170 HIS A N 1
ATOM 1353 C CA . HIS A 1 170 ? -0.069 14.897 -11.418 1.00 71.62 170 HIS A CA 1
ATOM 1354 C C . HIS A 1 170 ? 1.009 13.890 -11.004 1.00 71.62 170 HIS A C 1
ATOM 1356 O O . HIS A 1 170 ? 0.677 12.811 -10.514 1.00 71.62 170 HIS A O 1
ATOM 1362 N N . TRP A 1 171 ? 2.292 14.240 -11.111 1.00 73.31 171 TRP A N 1
ATOM 1363 C CA . TRP A 1 171 ? 3.389 13.357 -10.705 1.00 73.31 171 TRP A CA 1
ATOM 1364 C C . TRP A 1 171 ? 3.317 12.979 -9.219 1.00 73.31 171 TRP A C 1
ATOM 1366 O O . TRP A 1 171 ? 3.431 11.801 -8.863 1.00 73.31 171 TRP A O 1
ATOM 1376 N N . VAL A 1 172 ? 3.084 13.958 -8.340 1.00 70.38 172 VAL A N 1
ATOM 1377 C CA . VAL A 1 172 ? 2.913 13.732 -6.896 1.00 70.38 172 VAL A CA 1
ATOM 1378 C C . VAL A 1 172 ? 1.716 12.821 -6.632 1.00 70.38 172 VAL A C 1
ATOM 1380 O O . VAL A 1 172 ? 1.822 11.881 -5.834 1.00 70.38 172 VAL A O 1
ATOM 1383 N N . TRP A 1 173 ? 0.597 13.050 -7.320 1.00 71.75 173 TRP A N 1
ATOM 1384 C CA . TRP A 1 173 ? -0.578 12.188 -7.225 1.00 71.75 173 TRP A CA 1
ATOM 1385 C C . TRP A 1 173 ? -0.269 10.743 -7.643 1.00 71.75 173 TRP A C 1
ATOM 1387 O O . TRP A 1 173 ? -0.580 9.801 -6.907 1.00 71.75 173 TRP A O 1
ATOM 1397 N N . TYR A 1 174 ? 0.426 10.546 -8.761 1.00 74.25 174 TYR A N 1
ATOM 1398 C CA . TYR A 1 174 ? 0.806 9.215 -9.225 1.00 74.25 174 TYR A CA 1
ATOM 1399 C C . TYR A 1 174 ? 1.757 8.505 -8.274 1.00 74.25 174 TYR A C 1
ATOM 1401 O O . TYR A 1 174 ? 1.539 7.337 -7.952 1.00 74.25 174 TYR A O 1
ATOM 1409 N N . LYS A 1 175 ? 2.770 9.198 -7.747 1.00 75.06 175 LYS A N 1
ATOM 1410 C CA . LYS A 1 175 ? 3.672 8.633 -6.734 1.00 75.06 175 LYS A CA 1
ATOM 1411 C C . LYS A 1 175 ? 2.910 8.153 -5.501 1.00 75.06 175 LYS A C 1
ATOM 1413 O O . LYS A 1 175 ? 3.227 7.084 -4.981 1.00 75.06 175 LYS A O 1
ATOM 1418 N N . ARG A 1 176 ? 1.875 8.880 -5.067 1.00 75.12 176 ARG A N 1
ATOM 1419 C CA . ARG A 1 176 ? 0.979 8.417 -3.994 1.00 75.12 176 ARG A CA 1
ATOM 1420 C C . ARG A 1 176 ? 0.230 7.153 -4.410 1.00 75.12 176 ARG A C 1
ATOM 1422 O O . ARG A 1 176 ? 0.255 6.177 -3.669 1.00 75.12 176 ARG A O 1
ATOM 1429 N N . LYS A 1 177 ? -0.368 7.124 -5.604 1.00 77.25 177 LYS A N 1
ATOM 1430 C CA . LYS A 1 177 ? -1.069 5.935 -6.121 1.00 77.25 177 LYS A CA 1
ATOM 1431 C C . LYS A 1 177 ? -0.153 4.709 -6.201 1.00 77.25 177 LYS A C 1
ATOM 1433 O O . LYS A 1 177 ? -0.586 3.626 -5.832 1.00 77.25 177 LYS A O 1
ATOM 1438 N N . VAL A 1 178 ? 1.108 4.878 -6.605 1.00 81.94 178 VAL A N 1
ATOM 1439 C CA . VAL A 1 178 ? 2.130 3.815 -6.612 1.00 81.94 178 VAL A CA 1
ATOM 1440 C C . VAL A 1 178 ? 2.417 3.307 -5.205 1.00 81.94 178 VAL A C 1
ATOM 1442 O O . VAL A 1 178 ? 2.381 2.103 -4.956 1.00 81.94 178 VAL A O 1
ATOM 1445 N N . ASN A 1 179 ? 2.674 4.220 -4.270 1.00 80.94 179 ASN A N 1
ATOM 1446 C CA . ASN A 1 179 ? 2.998 3.872 -2.888 1.00 80.94 179 ASN A CA 1
ATOM 1447 C C . ASN A 1 179 ? 1.844 3.163 -2.170 1.00 80.94 179 ASN A C 1
ATOM 1449 O O . ASN A 1 179 ? 2.090 2.316 -1.317 1.00 80.94 179 ASN A O 1
ATOM 1453 N N . TYR A 1 180 ? 0.602 3.467 -2.547 1.00 81.94 180 TYR A N 1
ATOM 1454 C CA . TYR A 1 180 ? -0.597 2.886 -1.946 1.00 81.94 180 TYR A CA 1
ATOM 1455 C C . TYR A 1 180 ? -1.283 1.835 -2.823 1.00 81.94 180 TYR A C 1
ATOM 1457 O O . TYR A 1 180 ? -2.355 1.359 -2.458 1.00 81.94 180 TYR A O 1
ATOM 1465 N N . TYR A 1 181 ? -0.694 1.442 -3.960 1.00 85.25 181 TYR A N 1
ATOM 1466 C CA . TYR A 1 181 ? -1.348 0.543 -4.918 1.00 85.25 181 TYR A CA 1
ATOM 1467 C C . TYR A 1 181 ? -1.736 -0.782 -4.267 1.00 85.25 181 TYR A C 1
ATOM 1469 O O . TYR A 1 181 ? -2.890 -1.193 -4.357 1.00 85.25 181 TYR A O 1
ATOM 1477 N N . VAL A 1 182 ? -0.795 -1.412 -3.557 1.00 88.62 182 VAL A N 1
ATOM 1478 C CA . VAL A 1 182 ? -1.046 -2.663 -2.828 1.00 88.62 182 VAL A CA 1
ATOM 1479 C C . VAL A 1 182 ? -2.255 -2.491 -1.911 1.00 88.62 182 VAL A C 1
ATOM 1481 O O . VAL A 1 182 ? -3.202 -3.265 -1.989 1.00 88.62 182 VAL A O 1
ATOM 1484 N N . TRP A 1 183 ? -2.286 -1.411 -1.130 1.00 86.38 183 TRP A N 1
ATOM 1485 C CA . TRP A 1 183 ? -3.377 -1.130 -0.199 1.00 86.38 183 TRP A CA 1
ATOM 1486 C C . TRP A 1 183 ? -4.709 -0.946 -0.926 1.00 86.38 183 TRP A C 1
ATOM 1488 O O . TRP A 1 183 ? -5.699 -1.555 -0.542 1.00 86.38 183 TRP A O 1
ATOM 1498 N N . THR A 1 184 ? -4.739 -0.205 -2.035 1.00 82.06 184 THR A N 1
ATOM 1499 C CA . THR A 1 184 ? -5.967 -0.016 -2.832 1.00 82.06 184 THR A CA 1
ATOM 1500 C C . THR A 1 184 ? -6.536 -1.314 -3.410 1.00 82.06 184 THR A C 1
ATOM 1502 O O . THR A 1 184 ? -7.693 -1.326 -3.822 1.00 82.06 184 THR A O 1
ATOM 1505 N N . LYS A 1 185 ? -5.735 -2.385 -3.485 1.00 87.81 185 LYS A N 1
ATOM 1506 C CA . LYS A 1 185 ? -6.149 -3.679 -4.036 1.00 87.81 185 LYS A CA 1
ATOM 1507 C C . LYS A 1 185 ? -6.526 -4.710 -2.981 1.00 87.81 185 LYS A C 1
ATOM 1509 O O . LYS A 1 185 ? -7.322 -5.584 -3.296 1.00 87.81 185 LYS A O 1
ATOM 1514 N N . VAL A 1 186 ? -5.965 -4.618 -1.775 1.00 89.81 186 VAL A N 1
ATOM 1515 C CA . VAL A 1 186 ? -6.131 -5.651 -0.734 1.00 89.81 186 VAL A CA 1
ATOM 1516 C C . VAL A 1 186 ? -6.875 -5.164 0.512 1.00 89.81 186 VAL A C 1
ATOM 1518 O O . VAL A 1 186 ? -7.190 -5.967 1.383 1.00 89.81 186 VAL A O 1
ATOM 1521 N N . LEU A 1 187 ? -7.157 -3.861 0.628 1.00 87.56 187 LEU A N 1
ATOM 1522 C CA . LEU A 1 187 ? -7.968 -3.331 1.725 1.00 87.56 187 LEU A CA 1
ATOM 1523 C C . LEU A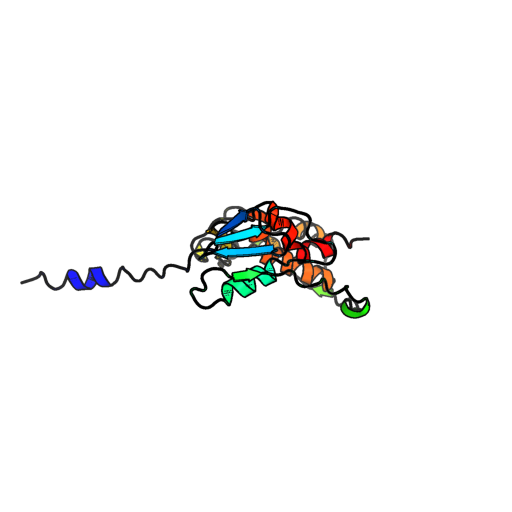 1 187 ? -9.415 -3.833 1.652 1.00 87.56 187 LEU A C 1
ATOM 1525 O O . LEU A 1 187 ? -9.977 -3.920 0.558 1.00 87.56 187 LEU A O 1
ATOM 1529 N N . PRO A 1 188 ? -10.064 -4.060 2.807 1.00 88.19 188 PRO A N 1
ATOM 1530 C CA . PRO A 1 188 ? -11.491 -4.332 2.830 1.00 88.19 188 PRO A CA 1
ATOM 1531 C C . PRO A 1 188 ? -12.287 -3.086 2.416 1.00 88.19 188 PRO A C 1
ATOM 1533 O O . PRO A 1 188 ? -11.860 -1.953 2.654 1.00 88.19 188 PRO A O 1
ATOM 1536 N N . GLU A 1 189 ? -13.474 -3.289 1.842 1.00 85.75 189 GLU A N 1
ATOM 1537 C CA . GLU A 1 189 ? -14.274 -2.220 1.225 1.00 85.75 189 GLU A CA 1
ATOM 1538 C C . GLU A 1 189 ? -14.553 -1.034 2.160 1.00 85.75 189 GLU A C 1
ATOM 1540 O O . GLU A 1 189 ? -14.420 0.115 1.740 1.00 85.75 189 GLU A O 1
ATOM 1545 N N . CYS A 1 190 ? -14.824 -1.288 3.448 1.00 82.06 190 CYS A N 1
ATOM 1546 C CA . CYS A 1 190 ? -15.081 -0.227 4.432 1.00 82.06 190 CYS A CA 1
ATOM 1547 C C . CYS A 1 190 ? -13.891 0.730 4.629 1.00 82.06 190 CYS A C 1
ATOM 1549 O O . CYS A 1 190 ? -14.065 1.868 5.057 1.00 82.06 190 CYS A O 1
ATOM 1551 N N . ALA A 1 191 ? -12.671 0.273 4.335 1.00 82.44 191 ALA A N 1
ATOM 1552 C CA . ALA A 1 191 ? -11.450 1.046 4.507 1.00 82.44 191 ALA A CA 1
ATOM 1553 C C . ALA A 1 191 ? -11.048 1.797 3.231 1.00 82.44 191 ALA A C 1
ATOM 1555 O O . ALA A 1 191 ? -10.178 2.668 3.285 1.00 82.44 191 ALA A O 1
ATOM 1556 N N . ILE A 1 192 ? -11.674 1.505 2.083 1.00 77.69 192 ILE A N 1
ATOM 1557 C CA . ILE A 1 192 ? -11.331 2.148 0.807 1.00 77.69 192 ILE A CA 1
ATOM 1558 C C . ILE A 1 192 ? -11.630 3.653 0.859 1.00 77.69 192 ILE A C 1
ATOM 1560 O O . ILE A 1 192 ? -10.909 4.450 0.257 1.00 77.69 192 ILE A O 1
ATOM 1564 N N . ASP A 1 193 ? -12.657 4.074 1.597 1.00 73.06 193 ASP A N 1
ATOM 1565 C CA . ASP A 1 193 ? -12.982 5.494 1.776 1.00 73.06 193 ASP A CA 1
ATOM 1566 C C . ASP A 1 193 ? -11.980 6.248 2.658 1.00 73.06 193 ASP A C 1
ATOM 1568 O O . ASP A 1 193 ? -11.852 7.462 2.521 1.00 73.06 193 ASP A O 1
ATOM 1572 N N . LEU A 1 194 ? -11.179 5.546 3.466 1.00 73.44 194 LEU A N 1
ATOM 1573 C CA . LEU A 1 194 ? -10.090 6.148 4.246 1.00 73.44 194 LEU A CA 1
ATOM 1574 C C . LEU A 1 194 ? -8.862 6.502 3.398 1.00 73.44 194 LEU A C 1
ATOM 1576 O O . LEU A 1 194 ? -7.966 7.212 3.856 1.00 73.44 194 LEU A O 1
ATOM 1580 N N . LEU A 1 195 ? -8.816 6.051 2.141 1.00 70.88 195 LEU A N 1
ATOM 1581 C CA . LEU A 1 195 ? -7.855 6.516 1.139 1.00 70.88 195 LEU A CA 1
ATOM 1582 C C . LEU A 1 195 ? -8.309 7.835 0.486 1.00 70.88 195 LEU A C 1
ATOM 1584 O O . LEU A 1 195 ? -7.968 8.113 -0.664 1.00 70.88 195 LEU A O 1
ATOM 1588 N N . TYR A 1 196 ? -9.093 8.656 1.188 1.00 64.94 196 TYR A N 1
ATOM 1589 C CA . TYR A 1 196 ? -9.654 9.902 0.664 1.00 64.94 196 TYR A CA 1
ATOM 1590 C C . TYR A 1 196 ? -8.584 10.870 0.125 1.00 64.94 196 TYR A C 1
ATOM 1592 O O . TYR A 1 196 ? -8.785 11.443 -0.944 1.00 64.94 196 TYR A O 1
ATOM 1600 N N . ASP A 1 197 ? -7.399 10.936 0.748 1.00 55.88 197 ASP A N 1
ATOM 1601 C CA . ASP A 1 197 ? -6.248 11.719 0.252 1.00 55.88 197 ASP A CA 1
ATOM 1602 C C . ASP A 1 197 ? -5.796 11.309 -1.166 1.00 55.88 197 ASP A C 1
ATOM 1604 O O . ASP A 1 197 ? -5.134 12.073 -1.873 1.00 55.88 197 ASP A O 1
ATOM 1608 N N . VAL A 1 198 ? -6.132 10.084 -1.586 1.00 55.44 198 VAL A N 1
ATOM 1609 C CA . VAL A 1 198 ? -5.892 9.546 -2.932 1.00 55.44 198 VAL A CA 1
ATOM 1610 C C . VAL A 1 198 ? -7.076 9.843 -3.866 1.00 55.44 198 VAL A C 1
ATOM 1612 O O . VAL A 1 198 ? -6.863 10.083 -5.057 1.00 55.44 198 VAL A O 1
ATOM 1615 N N . LYS A 1 199 ? -8.313 9.855 -3.338 1.00 52.41 199 LYS A N 1
ATOM 1616 C CA . LYS A 1 199 ? -9.565 10.072 -4.092 1.00 52.41 199 LYS A CA 1
ATOM 1617 C C . LYS A 1 199 ? -9.880 11.544 -4.384 1.00 52.41 199 LYS A C 1
ATOM 1619 O O . LYS A 1 199 ? -10.451 11.834 -5.430 1.00 52.41 199 LYS A O 1
ATOM 1624 N N . GLU A 1 200 ? -9.555 12.484 -3.498 1.00 52.66 200 GLU A N 1
ATOM 1625 C CA . GLU A 1 200 ? -9.930 13.895 -3.698 1.00 52.66 200 GLU A CA 1
ATOM 1626 C C . GLU A 1 200 ? -9.252 14.498 -4.940 1.00 52.66 200 GLU A C 1
ATOM 1628 O O . GLU A 1 200 ? -9.868 15.261 -5.681 1.00 52.66 200 GLU A O 1
ATOM 1633 N N . TYR A 1 201 ? -8.026 14.070 -5.241 1.00 44.75 201 TYR A N 1
ATOM 1634 C CA . TYR A 1 201 ? -7.323 14.487 -6.454 1.00 44.75 201 TYR A CA 1
ATOM 1635 C C . TYR A 1 201 ? -7.891 13.867 -7.739 1.00 44.75 201 TYR A C 1
ATOM 1637 O O . TYR A 1 201 ? -7.838 14.508 -8.782 1.00 44.75 201 TYR A O 1
ATOM 1645 N N . SER A 1 202 ? -8.474 12.661 -7.696 1.00 40.38 202 SER A N 1
ATOM 1646 C CA . SER A 1 202 ? -9.030 12.031 -8.904 1.00 40.38 202 SER A CA 1
ATOM 1647 C C . SER A 1 202 ? -10.369 12.631 -9.343 1.00 40.38 202 SER A C 1
ATOM 1649 O O . SER A 1 202 ? -10.745 12.485 -10.502 1.00 40.38 202 SER A O 1
ATOM 1651 N N . ARG A 1 203 ? -11.084 13.313 -8.436 1.00 43.31 203 ARG A N 1
ATOM 1652 C CA . ARG A 1 203 ? -12.338 14.030 -8.734 1.00 43.31 203 ARG A CA 1
ATOM 1653 C C . ARG A 1 203 ? -12.122 15.462 -9.222 1.00 43.31 203 ARG A C 1
ATOM 1655 O O . ARG A 1 203 ? -13.053 16.060 -9.746 1.00 43.31 203 ARG A O 1
ATOM 1662 N N . ARG A 1 204 ? -10.914 16.009 -9.069 1.00 42.22 204 ARG A N 1
ATOM 1663 C CA . ARG A 1 204 ? -10.530 17.325 -9.594 1.00 42.22 204 ARG A CA 1
ATOM 1664 C C . ARG A 1 204 ? -9.872 17.174 -10.974 1.00 42.22 204 ARG A C 1
ATOM 1666 O O . ARG A 1 204 ? -8.727 17.566 -11.156 1.00 42.22 204 ARG A O 1
ATOM 1673 N N . LYS A 1 205 ? -10.586 16.587 -11.938 1.00 37.22 205 LYS A N 1
ATOM 1674 C CA . LYS A 1 205 ? -10.318 16.813 -13.369 1.00 37.22 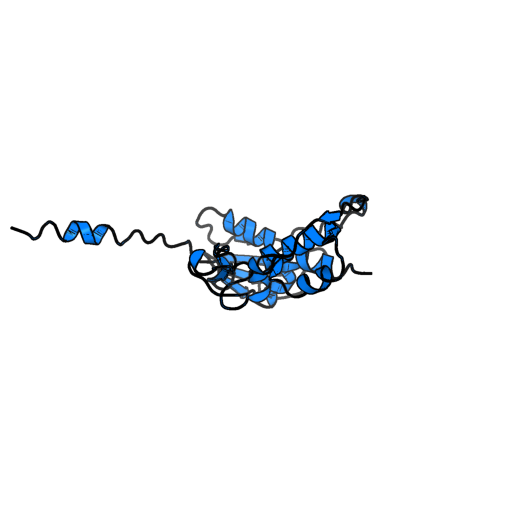205 LYS A CA 1
ATOM 1675 C C . LYS A 1 205 ? -11.419 17.748 -13.902 1.00 37.22 205 LYS A C 1
ATOM 1677 O O . LYS A 1 205 ? -12.587 17.408 -13.710 1.00 37.22 205 LYS A O 1
ATOM 1682 N N . PRO A 1 206 ? -11.093 18.914 -14.486 1.00 37.94 206 PRO A N 1
ATOM 1683 C CA . PRO A 1 206 ? -11.929 19.520 -15.519 1.00 37.94 206 PRO A CA 1
ATOM 1684 C C . PRO A 1 206 ? -11.921 18.674 -16.800 1.00 37.94 206 PRO A C 1
ATOM 1686 O O . PRO A 1 206 ? -10.928 17.938 -17.022 1.00 37.94 206 PRO A O 1
#

Secondary structure (DSSP, 8-state):
---SSHHHHGGGGS------PPPEEEEE---TTEEEEEETTEEEEE-SPPPPTTB---HHHHHHHHHHS-S--S-EEEEPPBPPPPPGGGGTT---PEEE----GGGSBSSS-SSPEESSGGGGBBTTS-B--EEE-TBS-EEEPPPGGGSTTHHHHTTT-TT-EEEHHHHHHHHHHHHTHHHHHHS-HHHHGGGHHHHHHHH---